Protein AF-A0A0K1QDL7-F1 (afdb_monomer_lite)

pLDDT: mean 86.3, std 10.85, range [46.47, 97.94]

Sequence (230 aa):
MTSAARLELLGRTALFVRAALPDVSRLDAIGAAVRRSEKDAFVLCLRKPPASSAPEDIREAATRYWMGGALFEDATHDVLPLHLVHKGLRPLSRAFAEELNEADDHLFVRRLEEEYELRMPSSLAMGRTAASVDLLIAVVDELPEGMPEPEIGKSLTATRRPAILPLIEDAPHFVRAVVWSASTRSVVLRTRTMVDARAIGGANTAMIAPHVQGCQAAMALRTVPLAPAP

Secondary structure (DSSP, 8-state):
--HHHHHHHHHS-EEEEEEEHHHHSSHHHHHHHHHH----HHHHHHHS--SSSSHHHHHHHHHSS-TTSHHHHHHTTTEEEHHHHHHHHGGGSHHHHHHHHS---HHHHHHHHHIIIII-HHHHHHHHHHHT--EEEEEEEPPPTTPPPP----SGGGGGPPPSHHHHHTS-EEEEEEEEETTTTEEEEEEEEEE-SGGG--TTHHHHHHHHHHHHHHHHHHHSPPPPP-

Organism: NCBI:txid1391654

Foldseek 3Di:
DDLVVLLVVLQAQEEEFEAAPVQVVDPVNVLLRLQPGDDALLLLCLQVNFPDLDLVSLLCSLPVDDVVDPVSCVSRVSYHRPNLLVVLCCCVDPVVVVVVVPPPDPVVVVVVVCCVVPPCVVSVVSNVSVVPHFKYKYKYWYADPPDDDDPDDPDPCNSVDDGCVLVRLQDWTWMWIWIAGNVLRGTFWIDIDTFDQVVSDDPPSSVSSVSSRSSSVSVRRSPTHTDDRD

Radius of gyration: 19.48 Å; chains: 1; bounding box: 43×35×57 Å

Structure (mmCIF, N/CA/C/O backbone):
data_AF-A0A0K1QDL7-F1
#
_entry.id   AF-A0A0K1QDL7-F1
#
loop_
_atom_site.group_PDB
_atom_site.id
_atom_site.type_symbol
_atom_site.label_atom_id
_atom_site.label_alt_id
_atom_site.label_comp_id
_atom_site.label_asym_id
_atom_site.label_entity_id
_atom_site.label_seq_id
_atom_site.pdbx_PDB_ins_code
_atom_site.Cartn_x
_atom_site.Cartn_y
_atom_site.Cartn_z
_atom_site.occupancy
_atom_site.B_iso_or_equiv
_atom_site.auth_seq_id
_atom_site.auth_comp_id
_atom_site.auth_asym_id
_atom_site.auth_atom_id
_atom_site.pdbx_PDB_model_num
ATOM 1 N N . MET A 1 1 ? -13.652 -8.606 -19.998 1.00 53.88 1 MET A N 1
ATOM 2 C CA . MET A 1 1 ? -13.893 -7.305 -19.329 1.00 53.88 1 MET A CA 1
ATOM 3 C C . MET A 1 1 ? -12.861 -6.304 -19.827 1.00 53.88 1 MET A C 1
ATOM 5 O O . MET A 1 1 ? -11.722 -6.696 -20.053 1.00 53.88 1 MET A O 1
ATOM 9 N N . THR A 1 2 ? -13.277 -5.068 -20.107 1.00 67.00 2 THR A N 1
ATOM 10 C CA . THR A 1 2 ? -12.498 -4.054 -20.843 1.00 67.00 2 THR A CA 1
ATOM 11 C C . THR A 1 2 ? -11.435 -3.379 -19.966 1.00 67.00 2 THR A C 1
ATOM 13 O O . THR A 1 2 ? -11.540 -3.372 -18.741 1.00 67.00 2 THR A O 1
ATOM 16 N N . SER A 1 3 ? -10.427 -2.756 -20.591 1.00 77.69 3 SER A N 1
ATOM 17 C CA . SER A 1 3 ? -9.433 -1.911 -19.900 1.00 77.69 3 SER A CA 1
ATOM 18 C C . SER A 1 3 ? -10.078 -0.799 -19.054 1.00 77.69 3 SER A C 1
ATOM 20 O O . SER A 1 3 ? -9.513 -0.401 -18.040 1.00 77.69 3 SER A O 1
ATOM 22 N N . ALA A 1 4 ? -11.265 -0.319 -19.439 1.00 82.88 4 ALA A N 1
ATOM 23 C CA . ALA A 1 4 ? -11.985 0.750 -18.748 1.00 82.88 4 ALA A CA 1
ATOM 24 C C . ALA A 1 4 ? -12.449 0.343 -17.338 1.00 82.88 4 ALA A C 1
ATOM 26 O O . ALA A 1 4 ? -12.179 1.066 -16.386 1.00 82.88 4 ALA A O 1
ATOM 27 N N . ALA A 1 5 ? -13.037 -0.848 -17.179 1.00 85.69 5 ALA A N 1
ATOM 28 C CA . ALA A 1 5 ? -13.491 -1.343 -15.873 1.00 85.69 5 ALA A CA 1
ATOM 29 C C . ALA A 1 5 ? -12.339 -1.486 -14.860 1.00 85.69 5 ALA A C 1
ATOM 31 O O . ALA A 1 5 ? -12.504 -1.257 -13.665 1.00 85.69 5 ALA A O 1
ATOM 32 N N . ARG A 1 6 ? -11.137 -1.837 -15.338 1.00 86.81 6 ARG A N 1
ATOM 33 C CA . ARG A 1 6 ? -9.938 -1.900 -14.492 1.00 86.81 6 ARG A CA 1
ATOM 34 C C . ARG A 1 6 ? -9.474 -0.507 -14.066 1.00 86.81 6 ARG A C 1
ATOM 36 O O . ARG A 1 6 ? -9.092 -0.329 -12.914 1.00 86.81 6 ARG A O 1
ATOM 43 N N . LEU A 1 7 ? -9.481 0.460 -14.985 1.00 85.38 7 LEU A N 1
ATOM 44 C CA . LEU A 1 7 ? -9.125 1.848 -14.676 1.00 85.38 7 LEU A CA 1
ATOM 45 C C . LEU A 1 7 ? -10.078 2.442 -13.643 1.00 85.38 7 LEU A C 1
ATOM 47 O O . LEU A 1 7 ? -9.620 3.072 -12.697 1.00 85.38 7 LEU A O 1
ATOM 51 N N . GLU A 1 8 ? -11.373 2.178 -13.797 1.00 89.25 8 GLU A N 1
ATOM 52 C CA . GLU A 1 8 ? -12.392 2.576 -12.833 1.00 89.25 8 GLU A CA 1
ATOM 53 C C . GLU A 1 8 ? -12.126 1.950 -11.460 1.00 89.25 8 GLU A C 1
ATOM 55 O O . GLU A 1 8 ? -12.029 2.673 -10.473 1.00 89.25 8 GLU A O 1
ATOM 60 N N . LEU A 1 9 ? -11.897 0.630 -11.395 1.00 91.19 9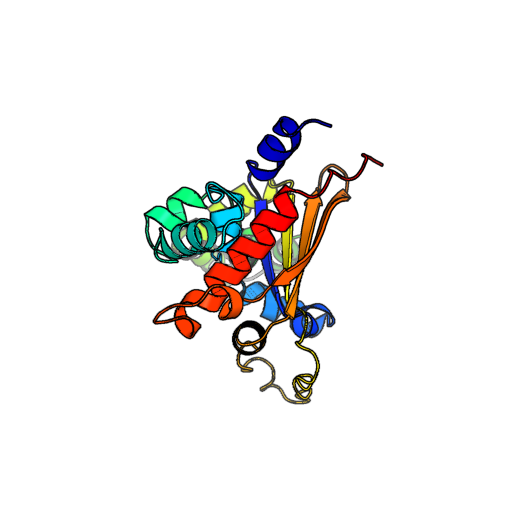 LEU A N 1
ATOM 61 C CA . LEU A 1 9 ? -11.581 -0.069 -10.146 1.00 91.19 9 LEU A CA 1
ATOM 62 C C . LEU A 1 9 ? -10.360 0.537 -9.437 1.00 91.19 9 LEU A C 1
ATOM 64 O O . LEU A 1 9 ? -10.434 0.858 -8.255 1.00 91.19 9 LEU A O 1
ATOM 68 N N . LEU A 1 10 ? -9.246 0.703 -10.154 1.00 90.69 10 LEU A N 1
ATOM 69 C CA . LEU A 1 10 ? -8.001 1.248 -9.599 1.00 90.69 10 LEU A CA 1
ATOM 70 C C . LEU A 1 10 ? -8.087 2.751 -9.287 1.00 90.69 10 LEU A C 1
ATOM 72 O O . LEU A 1 10 ? -7.216 3.269 -8.592 1.00 90.69 10 LEU A O 1
ATOM 76 N N . GLY A 1 11 ? -9.114 3.435 -9.797 1.00 91.00 11 GLY A N 1
ATOM 77 C CA . GLY A 1 11 ? -9.436 4.831 -9.517 1.00 91.00 11 GLY A CA 1
ATOM 78 C C . GLY A 1 11 ? -10.222 5.043 -8.218 1.00 91.00 11 GLY A C 1
ATOM 79 O O . GLY A 1 11 ? -10.212 6.147 -7.686 1.00 91.00 11 GLY A O 1
ATOM 80 N N . ARG A 1 12 ? -10.845 4.009 -7.645 1.00 93.19 12 ARG A N 1
ATOM 81 C CA . ARG A 1 12 ? -11.641 4.132 -6.408 1.00 93.19 12 ARG A CA 1
ATOM 82 C C . ARG A 1 12 ? -10.765 4.355 -5.180 1.00 93.19 12 ARG A C 1
ATOM 84 O O . ARG A 1 12 ? -9.616 3.917 -5.159 1.00 93.19 12 ARG A O 1
ATOM 91 N N . THR A 1 13 ? -11.307 4.975 -4.136 1.00 94.50 13 THR A N 1
ATOM 92 C CA . THR A 1 13 ? -10.618 5.099 -2.845 1.00 94.50 13 THR A CA 1
ATOM 93 C C . THR A 1 13 ? -10.254 3.715 -2.292 1.00 94.50 13 THR A C 1
ATOM 95 O O . THR A 1 13 ? -11.064 2.787 -2.360 1.00 94.50 13 THR A O 1
ATOM 98 N N . ALA A 1 14 ? -9.031 3.559 -1.781 1.00 96.38 14 ALA A N 1
ATOM 99 C CA . ALA A 1 14 ? -8.490 2.269 -1.352 1.00 96.38 14 ALA A CA 1
ATOM 100 C C . ALA A 1 14 ? -7.638 2.379 -0.080 1.00 96.38 14 ALA A C 1
ATOM 102 O O . ALA A 1 14 ? -6.991 3.394 0.168 1.00 96.38 14 ALA A O 1
ATOM 103 N N . LEU A 1 15 ? -7.593 1.299 0.697 1.00 96.00 15 LEU A N 1
ATOM 104 C CA . LEU A 1 15 ? -6.623 1.097 1.768 1.00 96.00 15 LEU A CA 1
ATOM 105 C C . LEU A 1 15 ? -5.336 0.525 1.178 1.00 96.00 15 LEU A C 1
ATOM 107 O O . LEU A 1 15 ? -5.391 -0.306 0.272 1.00 96.00 15 LEU A O 1
ATOM 111 N N . PHE A 1 16 ? -4.188 0.935 1.705 1.00 96.38 16 PHE A N 1
ATOM 112 C CA . PHE A 1 16 ? -2.886 0.457 1.248 1.00 96.38 16 PHE A CA 1
ATOM 113 C C . PHE A 1 16 ? -2.050 -0.118 2.381 1.00 96.38 16 PHE A C 1
ATOM 115 O O . PHE A 1 16 ? -1.972 0.456 3.472 1.00 96.38 16 PHE A O 1
ATOM 122 N N . VAL A 1 17 ? -1.399 -1.241 2.088 1.00 96.06 17 VAL A N 1
ATOM 123 C CA . VAL A 1 17 ? -0.342 -1.816 2.911 1.00 96.06 17 VAL A CA 1
ATOM 124 C C . VAL A 1 17 ? 0.747 -2.421 2.024 1.00 96.06 17 VAL A C 1
ATOM 126 O O . VAL A 1 17 ? 0.451 -3.141 1.071 1.00 96.06 17 VAL A O 1
ATOM 129 N N . ARG A 1 18 ? 2.007 -2.169 2.373 1.00 95.88 18 ARG A N 1
ATOM 130 C CA . ARG A 1 18 ? 3.193 -2.827 1.829 1.00 95.88 18 ARG A CA 1
ATOM 131 C C . ARG A 1 18 ? 4.058 -3.368 2.955 1.00 95.88 18 ARG A C 1
ATOM 133 O O . ARG A 1 18 ? 4.275 -2.684 3.954 1.00 95.88 18 ARG A O 1
ATOM 140 N N . ALA A 1 19 ? 4.522 -4.601 2.811 1.00 94.25 19 ALA A N 1
ATOM 141 C CA . ALA A 1 19 ? 5.342 -5.261 3.816 1.00 94.25 19 ALA A CA 1
ATOM 142 C C . ALA A 1 19 ? 6.219 -6.352 3.199 1.00 94.25 19 ALA A C 1
ATOM 144 O O . ALA A 1 19 ? 5.938 -6.861 2.121 1.00 94.25 19 ALA A O 1
ATOM 145 N N . ALA A 1 20 ? 7.248 -6.774 3.926 1.00 93.00 20 ALA A N 1
ATOM 146 C CA . ALA A 1 20 ? 8.015 -7.956 3.561 1.00 93.00 20 ALA A CA 1
ATOM 147 C C . ALA A 1 20 ? 7.237 -9.245 3.883 1.00 93.00 20 ALA A C 1
ATOM 149 O O . ALA A 1 20 ? 6.514 -9.313 4.880 1.00 93.00 20 ALA A O 1
ATOM 150 N N . LEU A 1 21 ? 7.428 -10.304 3.092 1.00 92.56 21 LEU A N 1
ATOM 151 C CA . LEU A 1 21 ? 6.762 -11.595 3.291 1.00 92.56 21 LEU A CA 1
ATOM 152 C C . LEU A 1 21 ? 6.946 -12.179 4.710 1.00 92.56 21 LEU A C 1
ATOM 154 O O . LEU A 1 21 ? 5.946 -12.631 5.270 1.00 92.56 21 LEU A O 1
ATOM 158 N N . PRO A 1 22 ? 8.138 -12.138 5.345 1.00 89.19 22 PRO A N 1
ATOM 159 C CA . PRO A 1 22 ? 8.303 -12.637 6.715 1.00 89.19 22 PRO A CA 1
ATOM 160 C C . PRO A 1 22 ? 7.524 -11.849 7.767 1.00 89.19 22 PRO A C 1
ATOM 162 O O . PRO A 1 22 ? 7.195 -12.387 8.822 1.00 89.19 22 PRO A O 1
ATOM 165 N N . ASP A 1 23 ? 7.242 -10.572 7.499 1.00 87.12 23 ASP A N 1
ATOM 166 C CA . ASP A 1 23 ? 6.496 -9.717 8.421 1.00 87.12 23 ASP A CA 1
ATOM 167 C C . ASP A 1 23 ? 4.989 -10.032 8.377 1.00 87.12 23 ASP A C 1
ATOM 169 O O . ASP A 1 23 ? 4.283 -9.815 9.362 1.00 87.12 23 ASP A O 1
ATOM 173 N N . VAL A 1 24 ? 4.486 -10.559 7.253 1.00 88.19 24 VAL A N 1
ATOM 174 C CA . VAL A 1 24 ? 3.060 -10.894 7.063 1.00 88.19 24 VAL A CA 1
ATOM 175 C C . VAL A 1 24 ? 2.750 -12.386 7.150 1.00 88.19 24 VAL A C 1
ATOM 177 O O . VAL A 1 24 ? 1.587 -12.756 7.288 1.00 88.19 24 VAL A O 1
ATOM 180 N N . SER A 1 25 ? 3.763 -13.256 7.124 1.00 86.31 25 SER A N 1
ATOM 181 C CA . SER A 1 25 ? 3.600 -14.698 7.366 1.00 86.31 25 SER A CA 1
ATOM 182 C C . SER A 1 25 ? 3.294 -15.029 8.832 1.00 86.31 25 SER A C 1
ATOM 184 O O . SER A 1 25 ? 2.981 -16.173 9.162 1.00 86.31 25 SER A O 1
ATOM 186 N N . ARG A 1 26 ? 3.365 -14.029 9.718 1.00 82.25 26 ARG A N 1
ATOM 187 C CA . ARG A 1 26 ? 3.256 -14.170 11.167 1.00 82.25 26 ARG A CA 1
ATOM 188 C C . ARG A 1 26 ? 2.241 -13.209 11.766 1.00 82.25 26 ARG A C 1
ATOM 190 O O . ARG A 1 26 ? 2.398 -11.994 11.677 1.00 82.25 26 ARG A O 1
ATOM 197 N N . LEU A 1 27 ? 1.253 -13.750 12.477 1.00 80.56 27 LEU A N 1
ATOM 198 C CA . LEU A 1 27 ? 0.185 -12.955 13.094 1.00 80.56 27 LEU A CA 1
ATOM 199 C C . LEU A 1 27 ? 0.702 -11.893 14.079 1.00 80.56 27 LEU A C 1
ATOM 201 O O . LEU A 1 27 ? 0.161 -10.791 14.126 1.00 80.56 27 LEU A O 1
ATOM 205 N N . ASP A 1 28 ? 1.765 -12.190 14.829 1.00 79.31 28 ASP A N 1
ATOM 206 C CA . ASP A 1 28 ? 2.346 -11.272 15.813 1.00 79.31 28 ASP A CA 1
ATOM 207 C C . ASP A 1 28 ? 3.158 -10.123 15.181 1.00 79.31 28 ASP A C 1
ATOM 209 O O . ASP A 1 28 ? 3.319 -9.066 15.795 1.00 79.31 28 ASP A O 1
ATOM 213 N N . ALA A 1 29 ? 3.627 -10.291 13.940 1.00 80.69 29 ALA A N 1
ATOM 214 C CA . ALA A 1 29 ? 4.418 -9.296 13.216 1.00 80.69 29 ALA A CA 1
ATOM 215 C C . ALA A 1 29 ? 3.571 -8.376 12.317 1.00 80.69 29 ALA A C 1
ATOM 217 O O . ALA A 1 29 ? 3.951 -7.218 12.111 1.00 80.69 29 ALA A O 1
ATOM 218 N N . ILE A 1 30 ? 2.391 -8.830 11.863 1.00 84.62 30 ILE A N 1
ATOM 219 C CA . ILE A 1 30 ? 1.507 -8.075 10.953 1.00 84.62 30 ILE A CA 1
ATOM 220 C C . ILE A 1 30 ? 1.226 -6.666 11.475 1.00 84.62 30 ILE A C 1
ATOM 222 O O . ILE A 1 30 ? 1.323 -5.698 10.726 1.00 84.62 30 ILE A O 1
ATOM 226 N N . GLY A 1 31 ? 0.924 -6.514 12.768 1.00 84.62 31 GLY A N 1
ATOM 227 C CA . GLY A 1 31 ? 0.621 -5.199 13.336 1.00 84.62 31 GLY A CA 1
ATOM 228 C C . GLY A 1 31 ? 1.787 -4.210 13.214 1.00 84.62 31 GLY A C 1
ATOM 229 O O . GLY A 1 31 ? 1.572 -3.027 12.950 1.00 84.62 31 GLY A O 1
ATOM 230 N N . ALA A 1 32 ? 3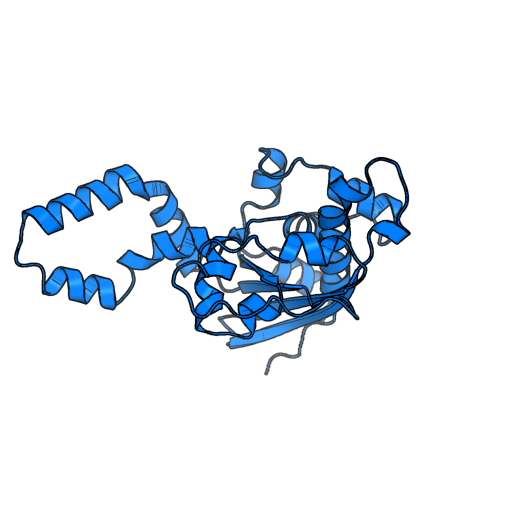.028 -4.677 13.382 1.00 83.88 32 ALA A N 1
ATOM 231 C CA . ALA A 1 32 ? 4.217 -3.850 13.190 1.00 83.88 32 ALA A CA 1
ATOM 232 C C . ALA A 1 32 ? 4.475 -3.562 11.704 1.00 83.88 32 ALA A C 1
ATOM 234 O O . ALA A 1 32 ? 4.833 -2.437 11.365 1.00 83.88 32 ALA A O 1
ATOM 235 N N . ALA A 1 33 ? 4.242 -4.545 10.833 1.00 86.50 33 ALA A N 1
ATOM 236 C CA . ALA A 1 33 ? 4.342 -4.402 9.384 1.00 86.50 33 ALA A CA 1
ATOM 237 C C . ALA A 1 33 ? 3.399 -3.310 8.863 1.00 86.50 33 ALA A C 1
ATOM 239 O O . ALA A 1 33 ? 3.838 -2.363 8.217 1.00 86.50 33 ALA A O 1
ATOM 240 N N . VAL A 1 34 ? 2.121 -3.385 9.251 1.00 89.12 34 VAL A N 1
ATOM 241 C CA . VAL A 1 34 ? 1.097 -2.395 8.904 1.00 89.12 34 VAL A CA 1
ATOM 242 C C . VAL A 1 34 ? 1.535 -1.006 9.356 1.00 89.12 34 VAL A C 1
ATOM 244 O O . VAL A 1 34 ? 1.536 -0.090 8.543 1.00 89.12 34 VAL A O 1
ATOM 247 N N . ARG A 1 35 ? 1.976 -0.851 10.615 1.00 87.31 35 ARG A N 1
ATOM 248 C CA . ARG A 1 35 ? 2.418 0.443 11.172 1.00 87.31 35 ARG A CA 1
ATOM 249 C C . ARG A 1 35 ? 3.590 1.091 10.439 1.00 87.31 35 ARG A C 1
ATOM 251 O O . ARG A 1 35 ? 3.710 2.306 10.513 1.00 87.31 35 ARG A O 1
ATOM 258 N N . ARG A 1 36 ? 4.446 0.301 9.791 1.00 87.44 36 ARG A N 1
ATOM 259 C CA . ARG A 1 36 ? 5.598 0.790 9.017 1.00 87.44 36 ARG A CA 1
ATOM 260 C C . ARG A 1 36 ? 5.264 1.051 7.549 1.00 87.44 36 ARG A C 1
ATOM 262 O O . ARG A 1 36 ? 6.092 1.601 6.838 1.00 87.44 36 ARG A O 1
ATOM 269 N N . SER A 1 37 ? 4.089 0.632 7.087 1.00 91.19 37 SER A N 1
ATOM 270 C CA . SER A 1 37 ? 3.701 0.789 5.693 1.00 91.19 37 SER A CA 1
ATOM 271 C C . SER A 1 37 ? 3.269 2.219 5.402 1.00 91.19 37 SER A C 1
ATOM 273 O O . SER A 1 37 ? 2.209 2.654 5.846 1.00 91.19 37 SER A O 1
ATOM 275 N N . GLU A 1 38 ? 4.039 2.912 4.578 1.00 91.50 38 GLU A N 1
ATOM 276 C CA . GLU A 1 38 ? 3.706 4.230 4.040 1.00 91.50 38 GLU A CA 1
ATOM 277 C C . GLU A 1 38 ? 3.305 4.123 2.568 1.00 91.50 38 GLU A C 1
ATOM 279 O O . GLU A 1 38 ? 3.535 3.093 1.938 1.00 91.50 38 GLU A O 1
ATOM 284 N N . LYS A 1 39 ? 2.686 5.173 2.013 1.00 93.31 39 LYS A N 1
ATOM 285 C CA . LYS A 1 39 ? 2.507 5.266 0.559 1.00 93.31 39 LYS A CA 1
ATOM 286 C C . LYS A 1 39 ? 3.873 5.376 -0.107 1.00 93.31 39 LYS A C 1
ATOM 288 O O . LYS A 1 39 ? 4.747 6.079 0.383 1.00 93.31 39 LYS A O 1
ATOM 293 N N . ASP A 1 40 ? 4.007 4.761 -1.270 1.00 93.94 40 ASP A N 1
ATOM 294 C CA . ASP A 1 40 ? 5.252 4.733 -2.026 1.00 93.94 40 ASP A CA 1
ATOM 295 C C . ASP A 1 40 ? 5.007 4.924 -3.535 1.00 93.94 40 ASP A C 1
ATOM 297 O O . ASP A 1 40 ? 3.901 5.237 -3.998 1.00 93.94 40 ASP A O 1
ATOM 301 N N . ALA A 1 41 ? 6.061 4.728 -4.327 1.00 94.69 41 ALA A N 1
ATOM 302 C CA . ALA A 1 41 ? 5.988 4.823 -5.778 1.00 94.69 41 ALA A CA 1
ATOM 303 C C . ALA A 1 41 ? 5.058 3.777 -6.419 1.00 94.69 41 ALA A C 1
ATOM 305 O O . ALA A 1 41 ? 4.545 4.033 -7.508 1.00 94.69 41 ALA A O 1
ATOM 306 N N . PHE A 1 42 ? 4.788 2.635 -5.767 1.00 96.25 42 PHE A N 1
ATOM 307 C CA . PHE A 1 42 ? 3.799 1.678 -6.269 1.00 96.25 42 PHE A CA 1
ATOM 308 C C . PHE A 1 42 ? 2.428 2.345 -6.342 1.00 96.25 42 PHE A C 1
ATOM 310 O O . PHE A 1 42 ? 1.777 2.311 -7.386 1.00 96.25 42 PHE A O 1
ATOM 317 N N . VAL A 1 43 ? 2.008 3.013 -5.263 1.00 95.69 43 VAL A N 1
ATOM 318 C CA . VAL A 1 43 ? 0.728 3.734 -5.222 1.00 95.69 43 VAL A CA 1
ATOM 319 C C . VAL A 1 43 ? 0.696 4.846 -6.265 1.00 95.69 43 VAL A C 1
ATOM 321 O O . VAL A 1 43 ? -0.289 4.977 -6.997 1.00 95.69 43 VAL A O 1
ATOM 324 N N . LEU A 1 44 ? 1.781 5.617 -6.370 1.00 95.38 44 LEU A N 1
ATOM 325 C CA . LEU A 1 44 ? 1.889 6.686 -7.356 1.00 95.38 44 LEU A CA 1
ATOM 326 C C . LEU A 1 44 ? 1.723 6.154 -8.784 1.00 95.38 44 LEU A C 1
ATOM 328 O O . LEU A 1 44 ? 0.858 6.633 -9.511 1.00 95.38 44 LEU A O 1
ATOM 332 N N . CYS A 1 45 ? 2.503 5.149 -9.175 1.00 95.56 45 CYS A N 1
ATOM 333 C CA . CYS A 1 45 ? 2.467 4.569 -10.516 1.00 95.56 45 CYS A CA 1
ATOM 334 C C . CYS A 1 45 ? 1.192 3.755 -10.783 1.00 95.56 45 CYS A C 1
ATOM 336 O O . CYS A 1 45 ? 0.795 3.575 -11.934 1.00 95.56 45 CYS A O 1
ATOM 338 N N . LEU A 1 46 ? 0.489 3.305 -9.741 1.00 95.25 46 LEU A N 1
ATOM 339 C CA . LEU A 1 46 ? -0.841 2.728 -9.897 1.00 95.25 46 LEU A CA 1
ATOM 340 C C . LEU A 1 46 ? -1.867 3.794 -10.308 1.00 95.25 46 LEU A C 1
ATOM 342 O O . LEU A 1 46 ? -2.721 3.506 -11.148 1.00 95.25 46 LEU A O 1
ATOM 346 N N . ARG A 1 47 ? -1.768 5.011 -9.749 1.00 94.00 47 ARG A N 1
ATOM 347 C CA . ARG A 1 47 ? -2.677 6.145 -10.006 1.00 94.00 47 ARG A CA 1
ATOM 348 C C . ARG A 1 47 ? -2.319 6.937 -11.258 1.00 94.00 47 ARG A C 1
ATOM 350 O O . ARG A 1 47 ? -3.190 7.237 -12.069 1.00 94.00 47 ARG A O 1
ATOM 357 N N . LYS A 1 48 ? -1.039 7.250 -11.427 1.00 93.75 48 LYS A N 1
ATOM 358 C CA . LYS A 1 48 ? -0.469 7.981 -12.559 1.00 93.75 48 LYS A CA 1
ATOM 359 C C . LYS A 1 48 ? 0.577 7.085 -13.228 1.00 93.75 48 LYS A C 1
ATOM 361 O O . LYS A 1 48 ? 1.763 7.215 -12.927 1.00 93.75 48 LYS A O 1
ATOM 366 N N . PRO A 1 49 ? 0.147 6.138 -14.081 1.00 93.81 49 PRO A N 1
ATOM 367 C CA . PRO A 1 49 ? 1.061 5.176 -14.680 1.00 93.81 49 PRO A CA 1
ATOM 368 C C . PRO A 1 49 ? 2.100 5.853 -15.584 1.00 93.81 49 PRO A C 1
ATOM 370 O O . PRO A 1 49 ? 1.818 6.915 -16.151 1.00 93.81 49 PRO A O 1
ATOM 373 N N . PRO A 1 50 ? 3.285 5.239 -15.750 1.00 94.31 50 PRO A N 1
ATOM 374 C CA . PRO A 1 50 ? 4.229 5.630 -16.790 1.00 94.31 50 PRO A CA 1
ATOM 375 C C . PRO A 1 50 ? 3.598 5.512 -18.187 1.00 94.31 50 PRO A C 1
ATOM 377 O O . PRO A 1 50 ? 2.621 4.784 -18.387 1.00 94.31 50 PRO A O 1
ATOM 380 N N . ALA A 1 51 ? 4.167 6.233 -19.157 1.00 93.69 51 ALA A N 1
ATOM 381 C CA . ALA A 1 51 ? 3.677 6.251 -20.537 1.00 93.69 51 ALA A CA 1
ATOM 382 C C . ALA A 1 51 ? 3.755 4.866 -21.203 1.00 93.69 51 ALA A C 1
ATOM 384 O O . ALA A 1 51 ? 2.868 4.492 -21.972 1.00 93.69 51 ALA A O 1
ATOM 385 N N . SER A 1 52 ? 4.781 4.085 -20.861 1.00 93.06 52 SER A N 1
ATOM 386 C CA . SER A 1 52 ? 4.936 2.697 -21.279 1.00 93.06 52 SER A CA 1
ATOM 387 C C . SER A 1 52 ? 5.633 1.857 -20.201 1.00 93.06 52 SER A C 1
ATOM 389 O O . SER A 1 52 ? 5.924 2.325 -19.100 1.00 93.06 52 SER A O 1
ATOM 391 N N . SER A 1 53 ? 5.890 0.583 -20.506 1.00 90.38 53 SER A N 1
ATOM 392 C CA . SER A 1 53 ? 6.716 -0.305 -19.681 1.00 90.38 53 SER A CA 1
ATOM 393 C C . SER A 1 53 ? 8.217 -0.192 -19.982 1.00 90.38 53 SER A C 1
ATOM 395 O O . SER A 1 53 ? 8.988 -1.029 -19.513 1.00 90.38 53 SER A O 1
ATOM 397 N N . ALA A 1 54 ? 8.641 0.779 -20.798 1.00 91.81 54 ALA A N 1
ATOM 398 C CA . ALA A 1 54 ? 10.052 1.003 -21.079 1.00 91.81 54 ALA A CA 1
ATOM 399 C C . ALA A 1 54 ? 10.803 1.428 -19.797 1.00 91.81 54 ALA A C 1
ATOM 401 O O . ALA A 1 54 ? 10.261 2.200 -19.001 1.00 91.81 54 ALA A O 1
ATOM 402 N N . PRO A 1 55 ? 12.055 0.971 -19.595 1.00 90.25 55 PRO A N 1
ATOM 403 C CA . PRO A 1 55 ? 12.878 1.329 -18.436 1.00 90.25 55 PRO A CA 1
ATOM 404 C C . PRO A 1 55 ? 12.940 2.832 -18.132 1.00 90.25 55 PRO A C 1
ATOM 406 O O . PRO A 1 55 ? 12.849 3.233 -16.971 1.00 90.25 55 PRO A O 1
ATOM 409 N N . GLU A 1 56 ? 13.066 3.663 -19.169 1.00 90.88 56 GLU A N 1
ATOM 410 C CA . GLU A 1 56 ? 13.177 5.117 -19.031 1.00 90.88 56 GLU A CA 1
ATOM 411 C C . GLU A 1 56 ? 11.878 5.753 -18.528 1.00 90.88 56 GLU A C 1
ATOM 413 O O . GLU A 1 56 ? 11.924 6.519 -17.567 1.00 90.88 56 GLU A O 1
ATOM 418 N N . ASP A 1 57 ? 10.730 5.363 -19.091 1.00 93.50 57 ASP A N 1
ATOM 419 C CA . ASP A 1 57 ? 9.412 5.856 -18.672 1.00 93.50 57 ASP A CA 1
ATOM 420 C C . ASP A 1 57 ? 9.094 5.459 -17.225 1.00 93.50 57 ASP A C 1
ATOM 422 O O . ASP A 1 57 ? 8.540 6.251 -16.458 1.00 93.50 57 ASP A O 1
ATOM 426 N N . ILE A 1 58 ? 9.461 4.232 -16.830 1.00 92.75 58 ILE A N 1
ATOM 427 C CA . ILE A 1 58 ? 9.308 3.754 -15.450 1.00 92.75 58 ILE A CA 1
ATOM 428 C C . ILE A 1 58 ? 10.165 4.599 -14.507 1.00 92.75 58 ILE A C 1
ATOM 430 O O . ILE A 1 58 ? 9.676 5.042 -13.468 1.00 92.75 58 ILE A O 1
ATOM 434 N N . ARG A 1 59 ? 11.433 4.842 -14.859 1.00 91.00 59 ARG A N 1
ATOM 435 C CA . ARG A 1 59 ? 12.350 5.651 -14.047 1.00 91.00 59 ARG A CA 1
ATOM 436 C C . ARG A 1 59 ? 11.873 7.096 -13.923 1.00 91.00 59 ARG A C 1
ATOM 438 O O . ARG A 1 59 ? 11.913 7.661 -12.830 1.00 91.00 59 ARG A O 1
ATOM 445 N N . GLU A 1 60 ? 11.416 7.690 -15.020 1.00 91.81 60 GLU A N 1
ATOM 446 C CA . GLU A 1 60 ? 10.860 9.041 -15.012 1.00 91.81 60 GLU A CA 1
ATOM 447 C C . GLU A 1 60 ? 9.643 9.113 -14.083 1.00 91.81 60 GLU A C 1
ATOM 449 O O . GLU A 1 60 ? 9.607 9.950 -13.185 1.00 91.81 60 GLU A O 1
ATOM 454 N N . ALA A 1 61 ? 8.681 8.196 -14.222 1.00 92.00 61 ALA A N 1
ATOM 455 C CA . ALA A 1 61 ? 7.495 8.172 -13.369 1.00 92.00 61 ALA A CA 1
ATOM 456 C C . ALA A 1 61 ? 7.835 7.953 -11.883 1.00 92.00 61 ALA A C 1
ATOM 458 O O . ALA A 1 61 ? 7.286 8.645 -11.026 1.00 92.00 61 ALA A O 1
ATOM 459 N N . ALA A 1 62 ? 8.772 7.048 -11.583 1.00 89.50 62 ALA A N 1
ATOM 460 C CA . ALA A 1 62 ? 9.221 6.738 -10.225 1.00 89.50 62 ALA A CA 1
ATOM 461 C C . ALA A 1 62 ? 9.876 7.933 -9.511 1.00 89.50 62 ALA A C 1
ATOM 463 O O . ALA A 1 62 ? 9.795 8.041 -8.289 1.00 89.50 62 ALA A O 1
ATOM 464 N N . THR A 1 63 ? 10.511 8.830 -10.269 1.00 87.62 63 THR A N 1
ATOM 465 C CA . THR A 1 63 ? 11.227 10.005 -9.742 1.00 87.62 63 THR A CA 1
ATOM 466 C C . THR A 1 63 ? 10.452 11.315 -9.904 1.00 87.62 63 THR A C 1
ATOM 468 O O . THR A 1 63 ? 10.883 12.348 -9.394 1.00 87.62 63 THR A O 1
ATOM 471 N N . ARG A 1 64 ? 9.294 11.288 -10.581 1.00 83.44 64 ARG A N 1
ATOM 472 C CA . ARG A 1 64 ? 8.522 12.481 -10.960 1.00 83.44 64 ARG A CA 1
ATOM 473 C C . ARG A 1 64 ? 8.059 13.306 -9.762 1.00 83.44 64 ARG A C 1
ATOM 475 O O . ARG A 1 64 ? 8.036 14.532 -9.848 1.00 83.44 64 ARG A O 1
ATOM 482 N N . TYR A 1 65 ? 7.676 12.653 -8.666 1.00 82.69 65 TYR A N 1
ATOM 483 C CA . TYR A 1 65 ? 7.280 13.329 -7.433 1.00 82.69 65 TYR A CA 1
ATOM 484 C C . TYR A 1 65 ? 8.115 12.846 -6.261 1.00 82.69 65 TYR A C 1
ATOM 486 O O . TYR A 1 65 ? 8.271 11.647 -6.038 1.00 82.69 65 TYR A O 1
ATOM 494 N N . TRP A 1 66 ? 8.598 13.804 -5.476 1.00 77.88 66 TRP A N 1
ATOM 495 C CA . TRP A 1 66 ? 9.222 13.514 -4.197 1.00 77.88 66 TRP A CA 1
ATOM 496 C C . TRP A 1 66 ? 8.201 12.863 -3.254 1.00 77.88 66 TRP A C 1
ATOM 498 O O . TRP A 1 66 ? 7.107 13.405 -3.070 1.00 77.88 66 TRP A O 1
ATOM 508 N N . MET A 1 67 ? 8.544 11.714 -2.662 1.00 80.31 67 MET A N 1
ATOM 509 C CA . MET A 1 67 ? 7.671 11.042 -1.6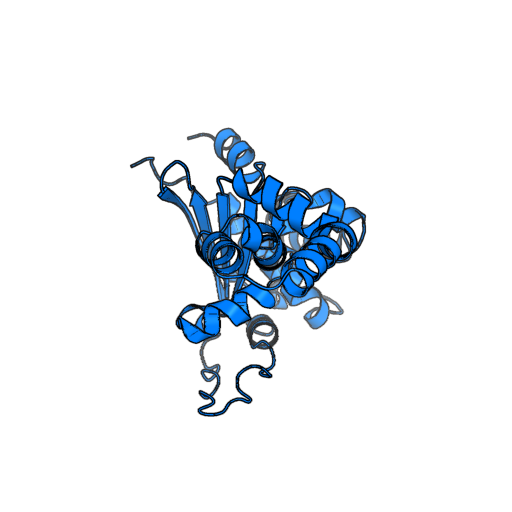91 1.00 80.31 67 MET A CA 1
ATOM 510 C C . MET A 1 67 ? 7.430 11.945 -0.479 1.00 80.31 67 MET A C 1
ATOM 512 O O . MET A 1 67 ? 8.352 12.582 0.028 1.00 80.31 67 MET A O 1
ATOM 516 N N . GLY A 1 68 ? 6.170 12.043 -0.052 1.00 78.75 68 GLY A N 1
ATOM 517 C CA . GLY A 1 68 ? 5.740 12.978 0.994 1.00 78.75 68 GLY A CA 1
ATOM 518 C C . GLY A 1 68 ? 5.672 14.449 0.553 1.00 78.75 68 GLY A C 1
ATOM 519 O O . GLY A 1 68 ? 5.339 15.316 1.357 1.00 78.75 68 GLY A O 1
ATOM 520 N N . GLY A 1 69 ? 5.971 14.763 -0.713 1.00 87.00 69 GLY A N 1
ATOM 521 C CA . GLY A 1 69 ? 5.747 16.090 -1.286 1.00 87.00 69 GLY A CA 1
ATOM 522 C C . GLY A 1 69 ? 4.274 16.335 -1.636 1.00 87.00 69 GLY A C 1
ATOM 523 O O . GLY A 1 69 ? 3.518 15.400 -1.890 1.00 87.00 69 GLY A O 1
ATOM 524 N N . ALA A 1 70 ? 3.867 17.604 -1.740 1.00 89.94 70 ALA A N 1
ATOM 525 C CA . ALA A 1 70 ? 2.473 17.978 -2.015 1.00 89.94 70 ALA A CA 1
ATOM 526 C C . ALA A 1 70 ? 1.902 17.341 -3.298 1.00 89.94 70 ALA A C 1
ATOM 528 O O . ALA A 1 70 ? 0.763 16.889 -3.307 1.00 89.94 70 ALA A O 1
ATOM 529 N N . LEU A 1 71 ? 2.704 17.246 -4.366 1.00 90.56 71 LEU A N 1
ATOM 530 C CA . LEU A 1 71 ? 2.286 16.612 -5.625 1.00 90.56 71 LEU A CA 1
ATOM 531 C C . LEU A 1 71 ? 2.093 15.095 -5.495 1.00 90.56 71 LEU A C 1
ATOM 533 O O . LEU A 1 71 ? 1.243 14.524 -6.177 1.00 90.56 71 LEU A O 1
ATOM 537 N N . PHE A 1 72 ? 2.879 14.441 -4.635 1.00 92.94 72 PHE A N 1
ATOM 538 C CA . PHE A 1 72 ? 2.722 13.021 -4.337 1.00 92.94 72 PHE A CA 1
ATOM 539 C C . PHE A 1 72 ? 1.444 12.784 -3.533 1.00 92.94 72 PHE A C 1
ATOM 541 O O . PHE A 1 72 ? 0.660 11.900 -3.875 1.00 92.94 72 PHE A O 1
ATOM 548 N N . GLU A 1 73 ? 1.207 13.600 -2.505 1.00 92.50 73 GLU A N 1
ATOM 549 C CA . GLU A 1 73 ? -0.005 13.524 -1.690 1.00 92.50 73 GLU A CA 1
ATOM 550 C C . GLU A 1 73 ? -1.263 13.772 -2.524 1.00 92.50 73 GLU A C 1
ATOM 552 O O . GLU A 1 73 ? -2.186 12.965 -2.471 1.00 92.50 73 GLU A O 1
ATOM 557 N N . ASP A 1 74 ? -1.262 14.798 -3.377 1.00 93.31 74 ASP A N 1
ATOM 558 C CA . ASP A 1 74 ? -2.356 15.082 -4.310 1.00 93.31 74 ASP A CA 1
ATOM 559 C C . ASP A 1 74 ? -2.588 13.925 -5.297 1.00 93.31 74 ASP A C 1
ATOM 561 O O . ASP A 1 74 ? -3.711 13.457 -5.479 1.00 93.31 74 ASP A O 1
ATOM 565 N N . ALA A 1 75 ? -1.523 13.367 -5.881 1.00 92.75 75 ALA A N 1
ATOM 566 C CA . ALA A 1 75 ? -1.641 12.240 -6.807 1.00 92.75 75 ALA A CA 1
ATOM 567 C C . ALA A 1 75 ? -2.145 10.941 -6.150 1.00 92.75 75 ALA A C 1
ATOM 569 O O . ALA A 1 75 ? -2.582 10.030 -6.857 1.00 92.75 75 ALA A O 1
ATOM 570 N N . THR A 1 76 ? -2.056 10.833 -4.823 1.00 94.50 76 THR A N 1
ATOM 571 C CA . THR A 1 76 ? -2.345 9.611 -4.062 1.00 94.50 76 THR A CA 1
ATOM 572 C C . THR A 1 76 ? -3.375 9.828 -2.951 1.00 94.50 76 THR A C 1
ATOM 574 O O . THR A 1 76 ? -3.472 9.005 -2.041 1.00 94.50 76 THR A O 1
ATOM 577 N N . HIS A 1 77 ? -4.151 10.914 -3.012 1.00 92.25 77 HIS A N 1
ATOM 578 C CA . HIS A 1 77 ? -5.081 11.312 -1.949 1.00 92.25 77 HIS A CA 1
ATOM 579 C C . HIS A 1 77 ? -6.177 10.267 -1.684 1.00 92.25 77 HIS A C 1
ATOM 581 O O . HIS A 1 77 ? -6.570 10.056 -0.540 1.00 92.25 77 HIS A O 1
ATOM 587 N N . ASP A 1 78 ? -6.606 9.552 -2.727 1.00 92.88 78 ASP A N 1
ATOM 588 C CA . ASP A 1 78 ? -7.590 8.465 -2.652 1.00 92.88 78 ASP A CA 1
ATOM 589 C C . ASP A 1 78 ? -7.033 7.153 -2.082 1.00 92.88 78 ASP A C 1
ATOM 591 O O . ASP A 1 78 ? -7.745 6.152 -1.987 1.00 92.88 78 ASP A O 1
ATOM 595 N N . VAL A 1 79 ? -5.749 7.102 -1.733 1.00 95.00 79 VAL A N 1
ATOM 596 C CA . VAL A 1 79 ? -5.132 5.910 -1.155 1.00 95.00 79 VAL A CA 1
ATOM 597 C C . VAL A 1 79 ? -4.730 6.200 0.278 1.00 95.00 79 VAL A C 1
ATOM 599 O O . VAL A 1 79 ? -3.885 7.046 0.555 1.00 95.00 79 VAL A O 1
ATOM 602 N N . LEU A 1 80 ? -5.345 5.476 1.206 1.00 94.06 80 LEU A N 1
ATOM 603 C CA . LEU A 1 80 ? -5.170 5.687 2.633 1.00 94.06 80 LEU A CA 1
ATOM 604 C C . LEU A 1 80 ? -4.239 4.606 3.202 1.00 94.06 80 LEU A C 1
ATOM 606 O O . LEU A 1 80 ? -4.566 3.418 3.111 1.00 94.06 80 LEU A O 1
ATOM 610 N N . PRO A 1 81 ? -3.100 4.968 3.821 1.00 92.31 81 PRO A N 1
ATOM 611 C CA . PRO A 1 81 ? -2.282 4.008 4.552 1.00 92.31 81 PRO A CA 1
ATOM 612 C C . PRO A 1 81 ? -3.092 3.329 5.653 1.00 92.31 81 PRO A C 1
ATOM 614 O O . PRO A 1 81 ? -3.680 4.000 6.510 1.00 92.31 81 PRO A O 1
ATOM 617 N N . LEU A 1 82 ? -3.079 1.997 5.676 1.00 91.25 82 LEU A N 1
ATOM 618 C CA . LEU A 1 82 ? -3.868 1.216 6.627 1.00 91.25 82 LEU A CA 1
ATOM 619 C C . LEU A 1 82 ? -3.543 1.571 8.091 1.00 91.25 82 LEU A C 1
ATOM 621 O O . LEU A 1 82 ? -4.433 1.589 8.941 1.00 91.25 82 LEU A O 1
ATOM 625 N N . HIS A 1 83 ? -2.289 1.914 8.399 1.00 87.62 83 HIS A N 1
ATOM 626 C CA . HIS A 1 83 ? -1.895 2.276 9.762 1.00 87.62 83 HIS A CA 1
ATOM 627 C C . HIS A 1 83 ? -2.454 3.613 10.254 1.00 87.62 83 HIS A C 1
ATOM 629 O O . HIS A 1 83 ? -2.724 3.747 11.450 1.00 87.62 83 HIS A O 1
ATOM 635 N N . LEU A 1 84 ? -2.627 4.594 9.363 1.00 85.31 84 LEU A N 1
ATOM 636 C CA . LEU A 1 84 ? -3.213 5.890 9.717 1.00 85.31 84 LEU A CA 1
ATOM 637 C C . LEU A 1 84 ? -4.710 5.741 9.984 1.00 85.31 84 LEU A C 1
ATOM 639 O O . LEU A 1 84 ? -5.244 6.320 10.928 1.00 85.31 84 LEU A O 1
ATOM 643 N N . VAL A 1 85 ? -5.359 4.880 9.205 1.00 85.81 85 VAL A N 1
ATOM 644 C CA . VAL A 1 85 ? -6.770 4.535 9.360 1.00 85.81 85 VAL A CA 1
ATOM 645 C C . VAL A 1 85 ? -7.034 3.799 10.671 1.00 85.81 85 VAL A C 1
ATOM 647 O O . VAL A 1 85 ? -7.997 4.116 11.364 1.00 85.81 85 VAL A O 1
ATOM 650 N N . HIS A 1 86 ? -6.173 2.854 11.058 1.00 82.38 86 HIS A N 1
ATOM 651 C CA . HIS A 1 86 ? -6.389 2.030 12.251 1.00 82.38 86 HIS A CA 1
ATOM 652 C C . HIS A 1 86 ? -6.569 2.862 13.534 1.00 82.38 86 HIS A C 1
ATOM 654 O O . HIS A 1 86 ? -7.393 2.525 14.381 1.00 82.38 86 HIS A O 1
ATOM 660 N N . LYS A 1 87 ? -5.855 3.992 13.658 1.00 78.56 87 LYS A N 1
ATOM 661 C CA . LYS A 1 87 ? -6.038 4.937 14.774 1.00 78.56 87 LYS A CA 1
ATOM 662 C C . LYS A 1 87 ? -7.428 5.580 14.767 1.00 78.56 87 LYS A C 1
ATOM 664 O O . LYS A 1 87 ? -8.052 5.692 15.815 1.00 78.56 87 LYS A O 1
ATOM 669 N N . GLY A 1 88 ? -7.912 5.975 13.592 1.00 82.00 88 GLY A N 1
ATOM 670 C CA . GLY A 1 88 ? -9.224 6.595 13.403 1.00 82.00 88 GLY A CA 1
ATOM 671 C C . GLY A 1 88 ? -10.410 5.643 13.530 1.00 82.00 88 GLY A C 1
ATOM 672 O O . GLY A 1 88 ? -11.520 6.095 13.791 1.00 82.00 88 GLY A O 1
ATOM 673 N N . LEU A 1 89 ? -10.189 4.337 13.353 1.00 83.25 89 LEU A N 1
ATOM 674 C CA . LEU A 1 89 ? -11.235 3.318 13.466 1.00 83.25 89 LEU A CA 1
ATOM 675 C C . LEU A 1 89 ? -11.473 2.843 14.902 1.00 83.25 89 LEU A C 1
ATOM 677 O O . LEU A 1 89 ? -12.532 2.277 15.163 1.00 83.25 89 LEU A O 1
ATOM 681 N N . ARG A 1 90 ? -10.535 3.068 15.837 1.00 84.50 90 ARG A N 1
ATOM 682 C CA . ARG A 1 90 ? -10.683 2.627 17.238 1.00 84.50 90 ARG A CA 1
ATOM 683 C C . ARG A 1 90 ? -12.031 3.046 17.848 1.00 84.50 90 ARG A C 1
ATOM 685 O O . ARG A 1 90 ? -12.684 2.161 18.400 1.00 84.50 90 ARG A O 1
ATOM 692 N N . PRO A 1 91 ? -12.508 4.299 17.703 1.00 83.56 91 PRO A N 1
ATOM 693 C CA . PRO A 1 91 ? -13.805 4.709 18.253 1.00 83.56 91 PRO A CA 1
ATOM 694 C C . PRO A 1 91 ? -15.013 3.974 17.685 1.00 83.56 91 PRO A C 1
ATOM 696 O O . PRO A 1 91 ? -16.067 3.948 18.306 1.00 83.56 91 PRO A O 1
ATOM 699 N N . LEU A 1 92 ? -14.872 3.392 16.494 1.00 77.94 92 LEU A N 1
ATOM 700 C CA . LEU A 1 92 ? -15.924 2.626 15.829 1.00 77.94 92 LEU A CA 1
ATOM 701 C C . LEU A 1 92 ? -15.890 1.141 16.224 1.00 77.94 92 LEU A C 1
ATOM 703 O O . LEU A 1 92 ? -16.709 0.355 15.751 1.00 77.94 92 LEU A O 1
ATOM 707 N N . SER A 1 93 ? -14.927 0.732 17.054 1.00 81.62 93 SER A N 1
ATOM 708 C CA . SER A 1 93 ? -14.777 -0.654 17.481 1.00 81.62 93 SER A CA 1
ATOM 709 C C . SER A 1 93 ? -15.682 -0.988 18.665 1.00 81.62 93 SER A C 1
ATOM 711 O O . SER A 1 93 ? -15.917 -0.171 19.555 1.00 81.62 93 SER A O 1
ATOM 713 N N . ARG A 1 94 ? -16.134 -2.243 18.716 1.00 85.38 94 ARG A N 1
ATOM 714 C CA . ARG A 1 94 ? -16.900 -2.771 19.851 1.00 85.38 94 ARG A CA 1
ATOM 715 C C . ARG A 1 94 ? -16.115 -2.707 21.166 1.00 85.38 94 ARG A C 1
ATOM 717 O O . ARG A 1 94 ? -16.687 -2.347 22.183 1.00 85.38 94 ARG A O 1
ATOM 724 N N . ALA A 1 95 ? -14.815 -2.996 21.122 1.00 84.38 95 ALA A N 1
ATOM 725 C CA . ALA A 1 95 ? -13.948 -2.947 22.298 1.00 84.38 95 ALA A CA 1
ATOM 726 C C . ALA A 1 95 ? -13.896 -1.544 22.926 1.00 84.38 95 ALA A C 1
ATOM 728 O O . ALA A 1 95 ? -13.902 -1.416 24.142 1.00 84.38 95 ALA A O 1
ATOM 729 N N . PHE A 1 96 ? -13.897 -0.488 22.106 1.00 85.19 96 PHE A N 1
ATOM 730 C CA . PHE A 1 96 ? -13.950 0.883 22.613 1.00 85.19 96 PHE A CA 1
ATOM 731 C C . PHE A 1 96 ? -15.311 1.225 23.236 1.00 85.19 96 PHE A C 1
ATOM 733 O O . PHE A 1 96 ? -15.371 1.926 24.240 1.00 85.19 96 PHE A O 1
ATOM 740 N N . ALA A 1 97 ? -16.408 0.710 22.674 1.00 85.25 97 ALA A N 1
ATOM 741 C CA . ALA A 1 97 ? -17.729 0.869 23.279 1.00 85.25 97 ALA A CA 1
ATOM 742 C C . ALA A 1 97 ? -17.817 0.172 24.649 1.00 85.25 97 ALA A C 1
ATOM 744 O O . ALA A 1 97 ? -18.407 0.715 25.576 1.00 85.25 97 ALA A O 1
ATOM 745 N N . GLU A 1 98 ? -17.209 -1.008 24.786 1.00 88.12 98 GLU A N 1
ATOM 746 C CA . GLU A 1 98 ? -17.096 -1.731 26.061 1.00 88.12 98 GLU A CA 1
ATOM 747 C C . GLU A 1 98 ? -16.230 -0.947 27.066 1.00 88.12 98 GLU A C 1
ATOM 749 O O . GLU A 1 98 ? -16.683 -0.704 28.180 1.00 88.12 98 GLU A O 1
ATOM 754 N N . GLU A 1 99 ? -15.072 -0.425 26.641 1.00 87.25 99 GLU A N 1
ATOM 755 C CA . GLU A 1 99 ? -14.196 0.446 27.448 1.00 87.25 99 GLU A CA 1
ATOM 756 C C . GLU A 1 99 ? -14.929 1.692 27.980 1.00 87.25 99 GLU A C 1
ATOM 758 O O . GLU A 1 99 ? -14.730 2.081 29.127 1.00 87.25 99 GLU A O 1
ATOM 763 N N . LEU A 1 100 ? -15.804 2.306 27.174 1.00 86.56 100 LEU A N 1
ATOM 764 C CA . LEU A 1 100 ? -16.628 3.442 27.603 1.00 86.56 100 LEU A CA 1
ATOM 765 C C . LEU A 1 100 ? -17.740 3.045 28.579 1.00 86.56 100 LEU A C 1
ATOM 767 O O . LEU A 1 100 ? -18.030 3.801 29.500 1.00 86.56 100 LEU A O 1
ATOM 771 N N . ASN A 1 101 ? -18.370 1.886 28.382 1.00 85.19 101 ASN A N 1
ATOM 772 C CA . ASN A 1 101 ? -19.438 1.410 29.265 1.00 85.19 101 ASN A CA 1
ATOM 773 C C . ASN A 1 101 ? -18.911 0.991 30.645 1.00 85.19 101 ASN A C 1
ATOM 775 O O . ASN A 1 101 ? -19.640 1.083 31.626 1.00 85.19 101 ASN A O 1
ATOM 779 N N . GLU A 1 102 ? -17.667 0.516 30.709 1.00 86.06 102 GLU A N 1
ATOM 780 C CA . GLU A 1 102 ? -16.984 0.125 31.949 1.00 86.06 102 GLU A CA 1
ATOM 781 C C . GLU A 1 102 ? -16.302 1.310 32.655 1.00 86.06 102 GLU A C 1
ATOM 783 O O . GLU A 1 102 ? -15.835 1.185 33.789 1.00 86.06 102 GLU A O 1
ATOM 788 N N . ALA A 1 103 ? -16.224 2.469 31.997 1.00 83.00 103 ALA A N 1
ATOM 789 C CA . ALA A 1 103 ? -15.589 3.650 32.552 1.00 83.00 103 ALA A CA 1
ATOM 790 C C . ALA A 1 103 ? -16.505 4.375 33.551 1.00 83.00 103 ALA A C 1
ATOM 792 O O . ALA A 1 103 ? -17.242 5.291 33.194 1.00 83.00 103 ALA A O 1
ATOM 793 N N . ASP A 1 104 ? -16.373 4.038 34.833 1.00 77.50 104 ASP A N 1
ATOM 794 C CA . ASP A 1 104 ? -17.015 4.777 35.935 1.00 77.50 104 ASP A CA 1
ATOM 795 C C . ASP A 1 104 ? -16.311 6.119 36.264 1.00 77.50 104 ASP A C 1
ATOM 797 O O . ASP A 1 104 ? -16.816 6.932 37.041 1.00 77.50 104 ASP A O 1
ATOM 801 N N . ASP A 1 105 ? -15.127 6.375 35.690 1.00 84.62 105 ASP A N 1
ATOM 802 C CA . ASP A 1 105 ? -14.309 7.563 35.965 1.00 84.62 105 ASP A CA 1
ATOM 803 C C . ASP A 1 105 ? -14.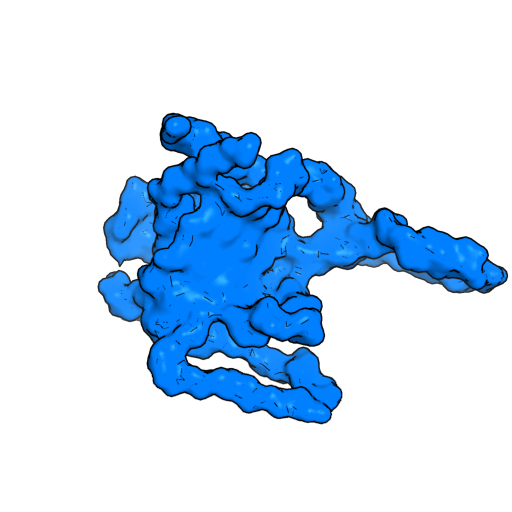559 8.699 34.953 1.00 84.62 105 ASP A C 1
ATOM 805 O O . ASP A 1 105 ? -14.095 8.674 33.809 1.00 84.62 105 ASP A O 1
ATOM 809 N N . HIS A 1 106 ? -15.206 9.774 35.405 1.00 83.12 106 HIS A N 1
ATOM 810 C CA . HIS A 1 106 ? -15.418 10.993 34.615 1.00 83.12 106 HIS A CA 1
ATOM 811 C C . HIS A 1 106 ? -14.099 11.618 34.100 1.00 83.12 106 HIS A C 1
ATOM 813 O O . HIS A 1 106 ? -14.082 12.274 33.054 1.00 83.12 106 HIS A O 1
ATOM 819 N N . LEU A 1 107 ? -12.967 11.439 34.794 1.00 87.00 107 LEU A N 1
ATOM 820 C CA . LEU A 1 107 ? -11.663 11.941 34.333 1.00 87.00 107 LEU A CA 1
ATOM 821 C C . LEU A 1 107 ? -11.093 11.130 33.168 1.00 87.00 107 LEU A C 1
ATOM 823 O O . LEU A 1 107 ? -10.247 11.638 32.427 1.00 87.00 107 LEU A O 1
ATOM 827 N N . PHE A 1 108 ? -11.503 9.873 33.020 1.00 87.12 108 PHE A N 1
ATOM 828 C CA . PHE A 1 108 ? -11.146 9.051 31.873 1.00 87.12 108 PHE A CA 1
ATOM 829 C C . PHE A 1 108 ? -11.928 9.492 30.632 1.00 87.12 108 PHE A C 1
ATOM 831 O O . PHE A 1 108 ? -11.312 9.790 29.608 1.00 87.12 108 PHE A O 1
ATOM 838 N N . VAL A 1 109 ? -13.251 9.653 30.753 1.00 85.62 109 VAL A N 1
ATOM 839 C CA . VAL A 1 109 ? -14.110 10.126 29.652 1.00 85.62 109 VAL A CA 1
ATOM 840 C C . VAL A 1 109 ? -13.654 11.497 29.148 1.00 85.62 109 VAL A C 1
ATOM 842 O O . VAL A 1 109 ? -13.432 11.661 27.952 1.00 85.62 109 VAL A O 1
ATOM 845 N N . ARG A 1 110 ? -13.371 12.447 30.052 1.00 87.56 110 ARG A N 1
ATOM 846 C CA . ARG A 1 110 ? -12.884 13.781 29.660 1.00 87.56 110 ARG A CA 1
ATOM 847 C C . ARG A 1 110 ? -11.530 13.742 28.939 1.00 87.56 110 ARG A C 1
ATOM 849 O O . ARG A 1 110 ? -11.285 14.528 28.030 1.00 87.56 110 ARG A O 1
ATOM 856 N N . ARG A 1 111 ? -10.635 12.823 29.325 1.00 87.81 111 ARG A N 1
ATOM 857 C CA . ARG A 1 111 ? -9.350 12.625 28.631 1.00 87.81 111 ARG A CA 1
ATOM 858 C C . ARG A 1 111 ? -9.544 12.068 27.224 1.00 87.81 111 ARG A C 1
ATOM 860 O O . ARG A 1 111 ? -8.829 12.494 26.321 1.00 87.81 111 ARG A O 1
ATOM 867 N N . LEU A 1 112 ? -10.490 11.147 27.041 1.00 86.19 112 LEU A N 1
ATOM 868 C CA . LEU A 1 112 ? -10.842 10.640 25.717 1.00 86.19 112 LEU A CA 1
ATOM 869 C C . LEU A 1 112 ? -11.457 11.739 24.844 1.00 86.19 112 LEU A C 1
ATOM 871 O O . LEU A 1 112 ? -11.068 11.864 23.687 1.00 86.19 112 LEU A O 1
ATOM 875 N N . GLU A 1 113 ? -12.361 12.559 25.385 1.00 86.25 113 GLU A N 1
ATOM 876 C CA . GLU A 1 113 ? -12.910 13.724 24.674 1.00 86.25 113 GLU A CA 1
ATOM 877 C C . GLU A 1 113 ? -11.791 14.665 24.208 1.00 86.25 113 GLU A C 1
ATOM 879 O O . GLU A 1 113 ? -11.671 14.937 23.013 1.00 86.25 113 GLU A O 1
ATOM 884 N N . GLU A 1 114 ? -10.896 15.074 25.115 1.00 89.69 114 GLU A N 1
ATOM 885 C CA . GLU A 1 114 ? -9.744 15.922 24.780 1.00 89.69 114 GLU A CA 1
ATOM 886 C C . GLU A 1 114 ? -8.830 15.268 23.718 1.00 89.69 114 GLU A C 1
ATOM 888 O O . GLU A 1 114 ? -8.322 15.946 22.821 1.00 89.69 114 GLU A O 1
ATOM 893 N N . GLU A 1 115 ? -8.613 13.950 23.777 1.00 86.94 115 GLU A N 1
ATOM 894 C CA . GLU A 1 115 ? -7.830 13.214 22.778 1.00 86.94 115 GLU A CA 1
ATOM 895 C C . GLU A 1 115 ? -8.489 13.252 21.390 1.00 86.94 115 GLU A C 1
ATOM 897 O O . GLU A 1 115 ? -7.832 13.590 20.397 1.00 86.94 115 GLU A O 1
ATOM 902 N N . TYR A 1 116 ? -9.782 12.943 21.304 1.00 85.06 116 TYR A N 1
ATOM 903 C CA . TYR A 1 116 ? -10.479 12.822 20.027 1.00 85.06 116 TYR A CA 1
ATOM 904 C C . TYR A 1 116 ? -10.831 14.168 19.391 1.00 85.06 116 TYR A C 1
ATOM 906 O O . TYR A 1 116 ? -10.732 14.291 18.168 1.00 85.06 116 TYR A O 1
ATOM 914 N N . GLU A 1 117 ? -11.176 15.181 20.186 1.00 86.69 117 GLU A N 1
ATOM 915 C CA . GLU A 1 117 ? -11.499 16.515 19.676 1.00 86.69 117 GLU A CA 1
ATOM 916 C C . GLU A 1 117 ? -10.249 17.309 19.291 1.00 86.69 117 GLU A C 1
ATOM 918 O O . GLU A 1 117 ? -10.214 17.938 18.233 1.00 86.69 117 GLU A O 1
ATOM 923 N N . LEU A 1 118 ? -9.202 17.268 20.123 1.00 86.38 118 LEU A N 1
ATOM 924 C CA . LEU A 1 118 ? -8.055 18.166 19.963 1.00 86.38 118 LEU A CA 1
ATOM 925 C C . LEU A 1 118 ? -6.864 17.503 19.271 1.00 86.38 118 LEU A C 1
ATOM 927 O O . LEU A 1 118 ? -6.127 18.174 18.549 1.00 86.38 118 LEU A O 1
ATOM 931 N N . ARG A 1 119 ? -6.631 16.203 19.495 1.00 82.00 119 ARG A N 1
ATOM 932 C CA . ARG A 1 119 ? -5.387 15.536 19.060 1.00 82.00 119 ARG A CA 1
ATOM 933 C C . ARG A 1 119 ? -5.566 14.627 17.856 1.00 82.00 119 ARG A C 1
ATOM 935 O O . ARG A 1 119 ? -4.617 14.444 17.096 1.00 82.00 119 ARG A O 1
ATOM 942 N N . MET A 1 120 ? -6.759 14.068 17.664 1.00 86.50 120 MET A N 1
ATOM 943 C CA . MET A 1 120 ? -7.025 13.091 16.605 1.00 86.50 120 MET A CA 1
ATOM 944 C C . MET A 1 120 ? -8.016 13.504 15.495 1.00 86.50 120 MET A C 1
ATOM 946 O O . MET A 1 120 ? -8.454 12.602 14.771 1.00 86.50 120 MET A O 1
ATOM 950 N N . PRO A 1 121 ? -8.349 14.791 15.243 1.00 84.69 121 PRO A N 1
ATOM 951 C CA . PRO A 1 121 ? -9.401 15.125 14.278 1.00 84.69 121 PRO A CA 1
ATOM 952 C C . PRO A 1 121 ? -9.094 14.619 12.857 1.00 84.69 121 PRO A C 1
ATOM 954 O O . PRO A 1 121 ? -9.977 14.100 12.173 1.00 84.69 121 PRO A O 1
ATOM 957 N N . SER A 1 122 ? -7.829 14.671 12.427 1.00 84.31 122 SER A N 1
ATOM 958 C CA . SER A 1 122 ? -7.396 14.156 11.120 1.00 84.31 122 SER A CA 1
ATOM 959 C C . SER A 1 122 ? -7.500 12.632 11.016 1.00 84.31 122 SER A C 1
ATOM 961 O O . SER A 1 122 ? -7.977 12.110 10.010 1.00 84.31 122 SER A O 1
ATOM 963 N N . SER A 1 123 ? -7.112 11.906 12.069 1.00 83.88 123 SER A N 1
ATOM 964 C CA . SER A 1 123 ? -7.208 10.442 12.103 1.00 83.88 123 SER A CA 1
ATOM 965 C C . SER A 1 123 ? -8.666 9.987 12.079 1.00 83.88 123 SER A C 1
ATOM 967 O O . SER A 1 123 ? -8.991 9.048 11.360 1.00 83.88 123 SER A O 1
ATOM 969 N N . LEU A 1 124 ? -9.562 10.674 12.796 1.00 84.38 124 LEU A N 1
ATOM 970 C CA . LEU A 1 124 ? -11.001 10.394 12.764 1.00 84.38 124 LEU A CA 1
ATOM 971 C C . LEU A 1 124 ? -11.605 10.640 11.382 1.00 84.38 124 LEU A C 1
ATOM 973 O O . LEU A 1 124 ? -12.377 9.811 10.901 1.00 84.38 124 LEU A O 1
ATOM 977 N N . ALA A 1 125 ? -11.240 11.745 10.726 1.00 86.25 125 ALA A N 1
ATOM 978 C CA . ALA A 1 125 ? -11.673 12.021 9.360 1.00 86.25 125 ALA A CA 1
ATOM 979 C C . ALA A 1 125 ? -11.231 10.901 8.403 1.00 86.25 125 ALA A C 1
ATOM 981 O O . ALA A 1 125 ? -12.058 10.357 7.674 1.00 86.25 125 ALA A O 1
ATOM 982 N N . MET A 1 126 ? -9.964 10.474 8.481 1.00 85.31 126 MET A N 1
ATOM 983 C CA . MET A 1 126 ? -9.461 9.334 7.705 1.00 85.31 126 MET A CA 1
ATOM 984 C C . MET A 1 126 ? -10.181 8.026 8.042 1.00 85.31 126 MET A C 1
ATOM 986 O O . MET A 1 126 ? -10.484 7.257 7.137 1.00 85.31 126 MET A O 1
ATOM 990 N N . GLY A 1 127 ? -10.476 7.771 9.320 1.00 85.38 127 GLY A N 1
ATOM 991 C CA . GLY A 1 127 ? -11.224 6.594 9.766 1.00 85.38 127 GLY A CA 1
ATOM 992 C C . GLY A 1 127 ? -12.638 6.548 9.185 1.00 85.38 127 GLY A C 1
ATOM 993 O O . GLY A 1 127 ? -13.073 5.502 8.710 1.00 85.38 127 GLY A O 1
ATOM 994 N N . ARG A 1 128 ? -13.334 7.691 9.140 1.00 85.69 128 ARG A N 1
ATOM 995 C CA . ARG A 1 128 ? -14.654 7.804 8.500 1.00 85.69 128 ARG A CA 1
ATOM 996 C C . ARG A 1 128 ? -14.583 7.542 7.000 1.00 85.69 128 ARG A C 1
ATOM 998 O O . ARG A 1 128 ? -15.389 6.766 6.497 1.00 85.69 128 ARG A O 1
ATOM 1005 N N . THR A 1 129 ? -13.612 8.135 6.303 1.00 86.56 129 THR A N 1
ATOM 1006 C CA . THR A 1 129 ? -13.392 7.858 4.876 1.00 86.56 129 THR A CA 1
ATOM 1007 C C . THR A 1 129 ? -13.074 6.383 4.653 1.00 86.56 129 THR A C 1
ATOM 1009 O O . THR A 1 129 ? -13.620 5.762 3.754 1.00 86.56 129 THR A O 1
ATOM 1012 N N . ALA A 1 130 ? -12.240 5.785 5.499 1.00 86.62 130 ALA A N 1
ATOM 1013 C CA . ALA A 1 130 ? -11.882 4.379 5.392 1.00 86.62 130 ALA A CA 1
ATOM 1014 C C . ALA A 1 130 ? -13.048 3.418 5.642 1.00 86.62 130 ALA A C 1
ATOM 1016 O O . ALA A 1 130 ? -13.069 2.338 5.060 1.00 86.62 130 ALA A O 1
ATOM 1017 N N . ALA A 1 131 ? -14.023 3.794 6.473 1.00 84.38 131 ALA A N 1
ATOM 1018 C CA . ALA A 1 131 ? -15.198 2.969 6.738 1.00 84.38 131 ALA A CA 1
ATOM 1019 C C . ALA A 1 131 ? -16.072 2.743 5.488 1.00 84.38 131 ALA A C 1
ATOM 1021 O O . ALA A 1 131 ? -16.817 1.767 5.443 1.00 84.38 131 ALA A O 1
ATOM 1022 N N . SER A 1 132 ? -15.977 3.611 4.472 1.00 84.94 132 SER A N 1
ATOM 1023 C CA . SER A 1 132 ? -16.662 3.447 3.182 1.00 84.94 132 SER A CA 1
ATOM 1024 C C . SER A 1 132 ? -15.778 2.846 2.083 1.00 84.94 132 SER A C 1
ATOM 1026 O O . SER A 1 132 ? -16.245 2.650 0.957 1.00 84.94 132 SER A O 1
ATOM 1028 N N . VAL A 1 133 ? -14.511 2.539 2.379 1.00 92.06 133 VAL A N 1
ATOM 1029 C CA . VAL A 1 133 ? -13.583 1.978 1.396 1.00 92.06 133 VAL A CA 1
ATOM 1030 C C . VAL A 1 133 ? -13.917 0.517 1.110 1.00 92.06 133 VAL A C 1
ATOM 1032 O O . VAL A 1 133 ? -13.984 -0.322 2.002 1.00 92.06 133 VAL A O 1
ATOM 1035 N N . ASP A 1 134 ? -14.065 0.208 -0.176 1.00 91.88 134 ASP A N 1
ATOM 1036 C CA . ASP A 1 134 ? -14.337 -1.143 -0.673 1.00 91.88 134 ASP A CA 1
ATOM 1037 C C . ASP A 1 134 ? -13.051 -1.902 -1.039 1.00 91.88 134 ASP A C 1
ATOM 1039 O O . ASP A 1 134 ? -13.057 -3.121 -1.140 1.00 91.88 134 ASP A O 1
ATOM 1043 N N . LEU A 1 135 ? -11.926 -1.215 -1.256 1.00 96.31 135 LEU A N 1
ATOM 1044 C CA . LEU A 1 135 ? -10.714 -1.840 -1.789 1.00 96.31 135 LEU A CA 1
ATOM 1045 C C . LEU A 1 135 ? -9.562 -1.849 -0.786 1.00 96.31 135 LEU A C 1
ATOM 1047 O O . LEU A 1 135 ? -9.224 -0.821 -0.205 1.00 96.31 135 LEU A O 1
ATOM 1051 N N . LEU A 1 136 ? -8.897 -2.997 -0.663 1.00 96.06 136 LEU A N 1
ATOM 1052 C CA . LEU A 1 136 ? -7.597 -3.136 -0.010 1.00 96.06 136 LEU A CA 1
ATOM 1053 C C . LEU A 1 136 ? -6.544 -3.512 -1.052 1.00 96.06 136 LEU A C 1
ATOM 1055 O O . LEU A 1 136 ? -6.657 -4.541 -1.715 1.00 96.06 136 LEU A O 1
ATOM 1059 N N . ILE A 1 137 ? -5.502 -2.696 -1.155 1.00 97.69 137 ILE A N 1
ATOM 1060 C CA . ILE A 1 137 ? -4.305 -2.952 -1.947 1.00 97.69 137 ILE A CA 1
ATOM 1061 C C . ILE A 1 137 ? -3.216 -3.434 -0.989 1.00 97.69 137 ILE A C 1
ATOM 1063 O O . ILE A 1 137 ? -2.773 -2.687 -0.116 1.00 97.69 137 ILE A O 1
ATOM 1067 N N . ALA A 1 138 ? -2.788 -4.681 -1.158 1.00 97.31 138 ALA A N 1
ATOM 1068 C CA . ALA A 1 138 ? -1.707 -5.281 -0.390 1.00 97.31 138 ALA A CA 1
ATOM 1069 C C . ALA A 1 138 ? -0.532 -5.614 -1.312 1.00 97.31 138 ALA A C 1
ATOM 1071 O O . ALA A 1 138 ? -0.698 -6.345 -2.291 1.00 97.31 138 ALA A O 1
ATOM 1072 N N . VAL A 1 139 ? 0.647 -5.095 -0.983 1.00 97.94 139 VAL A N 1
ATOM 1073 C CA . VAL A 1 139 ? 1.910 -5.369 -1.672 1.00 97.94 139 VAL A CA 1
ATOM 1074 C C . VAL A 1 139 ? 2.830 -6.118 -0.713 1.00 97.94 139 VAL A C 1
ATOM 1076 O O . VAL A 1 139 ? 2.985 -5.735 0.444 1.00 97.94 139 VAL A O 1
ATOM 1079 N N . VAL A 1 140 ? 3.386 -7.235 -1.163 1.00 97.00 140 VAL A N 1
ATOM 1080 C CA . VAL A 1 140 ? 4.233 -8.102 -0.351 1.00 97.00 140 VAL A CA 1
ATOM 1081 C C . VAL A 1 140 ? 5.508 -8.430 -1.104 1.00 97.00 140 VAL A C 1
ATOM 1083 O O . VAL A 1 140 ? 5.468 -9.122 -2.123 1.00 97.00 140 VAL A O 1
ATOM 1086 N N . ASP A 1 141 ? 6.629 -7.968 -0.572 1.00 96.25 141 ASP A N 1
ATOM 1087 C CA . ASP A 1 141 ? 7.961 -8.188 -1.121 1.00 96.25 141 ASP A CA 1
ATOM 1088 C C . ASP A 1 141 ? 8.530 -9.506 -0.571 1.00 96.25 141 ASP A C 1
ATOM 1090 O O . ASP A 1 141 ? 8.630 -9.711 0.642 1.00 96.25 141 ASP A O 1
ATOM 1094 N N . GLU A 1 142 ? 8.835 -10.452 -1.458 1.00 96.00 142 GLU A N 1
ATOM 1095 C CA . GLU A 1 142 ? 9.423 -11.745 -1.100 1.00 96.00 142 GLU A CA 1
ATOM 1096 C C . GLU A 1 142 ? 10.914 -11.603 -0.790 1.00 96.00 142 GLU A C 1
ATOM 1098 O O . GLU A 1 142 ? 11.589 -10.734 -1.338 1.00 96.00 142 GLU A O 1
ATOM 1103 N N . LEU A 1 143 ? 11.449 -12.493 0.052 1.00 93.75 143 LEU A N 1
ATOM 1104 C CA . LEU A 1 143 ? 12.893 -12.531 0.264 1.00 93.75 143 LEU A CA 1
ATOM 1105 C C . LEU A 1 143 ? 13.617 -12.901 -1.039 1.00 93.75 143 LEU A C 1
ATOM 1107 O O . LEU A 1 143 ? 13.210 -13.867 -1.694 1.00 93.75 143 LEU A O 1
ATOM 1111 N N . PRO A 1 144 ? 14.701 -12.187 -1.391 1.00 93.12 144 PRO A N 1
ATOM 1112 C CA . PRO A 1 144 ? 15.599 -12.601 -2.454 1.00 93.12 144 PRO A CA 1
ATOM 1113 C C . PRO A 1 144 ? 16.165 -13.995 -2.176 1.00 93.12 144 PRO A C 1
ATOM 1115 O O . PRO A 1 144 ? 16.391 -14.381 -1.025 1.00 93.12 144 PRO A O 1
ATOM 1118 N N . GLU A 1 145 ? 16.449 -14.743 -3.238 1.00 89.25 145 GLU A N 1
ATOM 1119 C CA . GLU A 1 145 ? 17.100 -16.044 -3.113 1.00 89.25 145 GLU A CA 1
ATOM 1120 C C . GLU A 1 145 ? 18.478 -15.895 -2.441 1.00 89.25 145 GLU A C 1
ATOM 1122 O O . GLU A 1 145 ? 19.273 -15.026 -2.799 1.00 89.25 145 GLU A O 1
ATOM 1127 N N . GLY A 1 146 ? 18.749 -16.721 -1.427 1.00 87.19 146 GLY A N 1
ATOM 1128 C CA . GLY A 1 146 ? 19.999 -16.681 -0.661 1.00 87.19 146 GLY A CA 1
ATOM 1129 C C . GLY A 1 146 ? 20.062 -15.619 0.446 1.00 87.19 146 GLY A C 1
ATOM 1130 O O . GLY A 1 146 ? 21.019 -15.630 1.221 1.00 87.19 146 GLY A O 1
ATOM 1131 N N . MET A 1 147 ? 19.060 -14.741 0.582 1.00 88.38 147 MET A N 1
ATOM 1132 C CA . MET A 1 147 ? 18.954 -13.870 1.756 1.00 88.38 147 MET A CA 1
ATOM 1133 C C . MET A 1 147 ? 18.488 -14.698 2.968 1.00 88.38 147 MET A C 1
ATOM 1135 O O . MET A 1 147 ? 17.464 -15.379 2.872 1.00 88.38 147 MET A O 1
ATOM 1139 N N . PRO A 1 148 ? 19.198 -14.664 4.112 1.00 83.25 148 PRO A N 1
ATOM 1140 C CA . PRO A 1 148 ? 18.754 -15.374 5.303 1.00 83.25 148 PRO A CA 1
ATOM 1141 C C . PRO A 1 148 ? 17.446 -14.776 5.822 1.00 83.25 148 PRO A C 1
ATOM 1143 O O . PRO A 1 148 ? 17.273 -13.554 5.849 1.00 83.25 148 PRO A O 1
ATOM 1146 N N . GLU A 1 149 ? 16.537 -15.635 6.286 1.00 78.94 149 GLU A N 1
ATOM 1147 C CA . GLU A 1 149 ? 15.384 -15.156 7.039 1.00 78.94 149 GLU A CA 1
ATOM 1148 C C . GLU A 1 149 ? 15.872 -14.398 8.282 1.00 78.94 149 GLU A C 1
ATOM 1150 O O . GLU A 1 149 ? 16.803 -14.851 8.959 1.00 78.94 149 GLU A O 1
ATOM 1155 N N . PRO A 1 150 ? 15.274 -13.241 8.608 1.00 74.06 150 PRO A N 1
ATOM 1156 C CA . PRO A 1 150 ? 15.691 -12.471 9.768 1.00 74.06 150 PRO A CA 1
ATOM 1157 C C . PRO A 1 150 ? 15.516 -13.322 11.031 1.00 74.06 150 PRO A C 1
ATOM 1159 O O . PRO A 1 150 ? 14.386 -13.665 11.387 1.00 74.06 150 PRO A O 1
ATOM 1162 N N . GLU A 1 151 ? 16.629 -13.634 11.713 1.00 65.25 151 GLU A N 1
ATOM 1163 C CA . GLU A 1 151 ? 16.666 -14.478 12.921 1.00 65.25 151 GLU A CA 1
ATOM 1164 C C . GLU A 1 151 ? 15.524 -14.118 13.854 1.00 65.25 151 GLU A C 1
ATOM 1166 O O . GLU A 1 151 ? 15.329 -12.945 14.092 1.00 65.25 151 GLU A O 1
ATOM 1171 N N . ILE A 1 152 ? 14.754 -15.043 14.414 1.00 58.72 152 ILE A N 1
ATOM 1172 C CA . ILE A 1 152 ? 13.577 -14.703 15.228 1.00 58.72 152 ILE A CA 1
ATOM 1173 C C . ILE A 1 152 ? 14.013 -14.234 16.623 1.00 58.72 152 ILE A C 1
ATOM 1175 O O . ILE A 1 152 ? 14.618 -14.977 17.391 1.00 58.72 152 ILE A O 1
ATOM 1179 N N . GLY A 1 153 ? 13.676 -13.000 16.993 1.00 53.97 153 GLY A N 1
ATOM 1180 C CA . GLY A 1 153 ? 13.976 -12.478 18.323 1.00 53.97 153 GLY A CA 1
ATOM 1181 C C . GLY A 1 153 ? 12.987 -13.039 19.336 1.00 53.97 153 GLY A C 1
ATOM 1182 O O . GLY A 1 153 ? 11.826 -12.654 19.314 1.00 53.97 153 GLY A O 1
ATOM 1183 N N . LYS A 1 154 ? 13.442 -13.892 20.261 1.00 49.00 154 LYS A N 1
ATOM 1184 C CA . LYS A 1 154 ? 12.663 -14.352 21.434 1.00 49.00 154 LYS A CA 1
ATOM 1185 C C . LYS A 1 154 ? 12.468 -13.263 22.512 1.00 49.00 154 LYS A C 1
ATOM 1187 O O . LYS A 1 154 ? 12.053 -13.563 23.624 1.00 49.00 154 LYS A O 1
ATOM 1192 N N . SER A 1 155 ? 12.817 -12.010 22.218 1.00 46.72 155 SER A N 1
ATOM 1193 C CA . SER A 1 155 ? 12.953 -10.915 23.185 1.00 46.72 155 SER A CA 1
ATOM 1194 C C . SER A 1 155 ? 12.032 -9.744 22.840 1.00 46.72 155 SER A C 1
ATOM 1196 O O . SER A 1 155 ? 11.805 -9.451 21.666 1.00 46.72 155 SER A O 1
ATOM 1198 N N . LEU A 1 156 ? 11.583 -9.020 23.873 1.00 47.06 156 LEU A N 1
ATOM 1199 C CA . LEU A 1 156 ? 10.838 -7.750 23.824 1.00 47.06 156 LEU A CA 1
ATOM 1200 C C . LEU A 1 156 ? 11.486 -6.666 22.935 1.00 47.06 156 LEU A C 1
ATOM 1202 O O . LEU A 1 156 ? 10.841 -5.672 22.615 1.00 47.06 156 LEU A O 1
ATOM 1206 N N . THR A 1 157 ? 12.737 -6.847 22.497 1.00 46.47 157 THR A N 1
ATOM 1207 C CA . THR A 1 157 ? 13.417 -5.988 21.515 1.00 46.47 157 THR A CA 1
ATOM 1208 C C . THR A 1 157 ? 13.040 -6.271 20.055 1.00 46.47 157 THR A C 1
ATOM 1210 O O . THR A 1 157 ? 13.429 -5.503 19.175 1.00 46.47 157 THR A O 1
ATOM 1213 N N . ALA A 1 158 ? 12.255 -7.316 19.764 1.00 49.44 158 ALA A N 1
ATOM 1214 C CA . ALA A 1 158 ? 11.793 -7.643 18.410 1.00 49.44 158 ALA A CA 1
ATOM 1215 C C . ALA A 1 158 ? 10.975 -6.510 17.753 1.00 49.44 158 ALA A C 1
ATOM 1217 O O . ALA A 1 158 ? 11.006 -6.355 16.534 1.00 49.44 158 ALA A O 1
ATOM 1218 N N . THR A 1 159 ? 10.323 -5.661 18.551 1.00 50.34 159 THR A N 1
ATOM 1219 C CA . THR A 1 159 ? 9.598 -4.459 18.100 1.00 50.34 159 THR A CA 1
ATOM 1220 C C . THR A 1 159 ? 10.505 -3.329 17.603 1.00 50.34 159 THR A C 1
ATOM 1222 O O . THR A 1 159 ? 10.019 -2.445 16.903 1.00 50.34 159 THR A O 1
ATOM 1225 N N . ARG A 1 160 ? 11.811 -3.351 17.913 1.00 51.56 160 ARG A N 1
ATOM 1226 C CA . ARG A 1 160 ? 12.807 -2.372 17.432 1.00 51.56 160 ARG A CA 1
ATOM 1227 C C . ARG A 1 160 ? 13.621 -2.868 16.238 1.00 51.56 160 ARG A C 1
ATOM 1229 O O . ARG A 1 160 ? 14.665 -2.298 15.929 1.00 51.56 160 ARG A O 1
ATOM 1236 N N . ARG A 1 161 ? 13.187 -3.942 15.574 1.00 57.78 161 ARG A N 1
ATOM 1237 C CA . ARG A 1 161 ? 13.893 -4.434 14.391 1.00 57.78 161 ARG A CA 1
ATOM 1238 C C . ARG A 1 161 ? 13.862 -3.404 13.269 1.00 57.78 161 ARG A C 1
ATOM 1240 O O . ARG A 1 161 ? 12.773 -2.896 12.974 1.00 57.78 161 ARG A O 1
ATOM 1247 N N . PRO A 1 162 ? 15.008 -3.156 12.609 1.00 60.06 162 PRO A N 1
ATOM 1248 C CA . PRO A 1 162 ? 15.009 -2.483 11.322 1.00 60.06 162 PRO A CA 1
ATOM 1249 C C . PRO A 1 162 ? 13.997 -3.170 10.405 1.00 60.06 162 PRO A C 1
ATOM 1251 O O . PRO A 1 162 ? 13.833 -4.394 10.459 1.00 60.06 162 PRO A O 1
ATOM 1254 N N . ALA A 1 163 ? 13.274 -2.392 9.603 1.00 70.44 163 ALA A N 1
ATOM 1255 C CA . ALA A 1 163 ? 12.483 -2.981 8.535 1.00 70.44 163 ALA A CA 1
ATOM 1256 C C . ALA A 1 163 ? 13.438 -3.775 7.629 1.00 70.44 163 ALA A C 1
ATOM 1258 O O . ALA A 1 163 ? 14.493 -3.264 7.265 1.00 70.44 163 ALA A O 1
ATOM 1259 N N . ILE A 1 164 ? 13.097 -5.023 7.302 1.00 84.06 164 ILE A N 1
ATOM 1260 C CA . ILE A 1 164 ? 13.875 -5.824 6.344 1.00 84.06 164 ILE A CA 1
ATOM 1261 C C . ILE A 1 164 ? 13.581 -5.407 4.898 1.00 84.06 164 ILE A C 1
ATOM 1263 O O . ILE A 1 164 ? 14.371 -5.684 4.006 1.00 84.06 164 ILE A O 1
ATOM 1267 N N . LEU A 1 165 ? 12.464 -4.710 4.676 1.00 85.00 165 LEU A N 1
ATOM 1268 C CA . LEU A 1 165 ? 12.014 -4.297 3.352 1.00 85.00 165 LEU A CA 1
ATOM 1269 C C . LEU A 1 165 ? 13.092 -3.534 2.551 1.00 85.00 165 LEU A C 1
ATOM 1271 O O . LEU A 1 165 ? 13.373 -3.982 1.446 1.00 85.00 165 LEU A O 1
ATOM 1275 N N . PRO A 1 166 ? 13.800 -2.520 3.098 1.00 85.00 166 PRO A N 1
ATOM 1276 C CA . PRO A 1 166 ? 14.887 -1.865 2.366 1.00 85.00 166 PRO A CA 1
ATOM 1277 C C . PRO A 1 166 ? 16.008 -2.822 1.929 1.00 85.00 166 PRO A C 1
ATOM 1279 O O . PRO A 1 166 ? 16.557 -2.668 0.848 1.00 85.00 166 PRO A O 1
ATOM 1282 N N . LEU A 1 167 ? 16.320 -3.847 2.736 1.00 86.62 167 LEU A N 1
ATOM 1283 C CA . LEU A 1 167 ? 17.340 -4.845 2.385 1.00 86.62 167 LEU A CA 1
ATOM 1284 C C . LEU A 1 167 ? 16.868 -5.762 1.249 1.00 86.62 167 LEU A C 1
ATOM 1286 O O . LEU A 1 167 ? 17.667 -6.168 0.411 1.00 86.62 167 LEU A O 1
ATOM 1290 N N . ILE A 1 168 ? 15.577 -6.106 1.228 1.00 89.25 168 ILE A N 1
ATOM 1291 C CA . ILE A 1 168 ? 14.966 -6.887 0.143 1.00 89.25 168 ILE A CA 1
ATOM 1292 C C . ILE A 1 168 ? 15.016 -6.089 -1.164 1.00 89.25 168 ILE A C 1
ATOM 1294 O O . ILE A 1 168 ? 15.409 -6.625 -2.200 1.00 89.25 168 ILE A O 1
ATOM 1298 N N . GLU A 1 169 ? 14.681 -4.800 -1.096 1.00 88.00 169 GLU A N 1
ATOM 1299 C CA . GLU A 1 169 ? 14.654 -3.884 -2.240 1.00 88.00 169 GLU A CA 1
ATOM 1300 C C . GLU A 1 169 ? 16.038 -3.654 -2.870 1.00 88.00 169 GLU A C 1
ATOM 1302 O O . GLU A 1 169 ? 16.137 -3.333 -4.056 1.00 88.00 169 GLU A O 1
ATOM 1307 N N . ASP A 1 170 ? 17.126 -3.924 -2.146 1.00 87.06 170 ASP A N 1
ATOM 1308 C CA . ASP A 1 170 ? 18.485 -3.825 -2.687 1.00 87.06 170 ASP A CA 1
ATOM 1309 C C . ASP A 1 170 ? 18.825 -4.919 -3.715 1.00 87.06 170 ASP A C 1
ATOM 1311 O O . ASP A 1 170 ? 19.809 -4.781 -4.455 1.00 87.06 170 ASP A O 1
ATOM 1315 N N . ALA A 1 171 ? 18.048 -6.003 -3.795 1.00 89.81 171 ALA A N 1
ATOM 1316 C CA . ALA A 1 171 ? 18.292 -7.138 -4.686 1.00 89.81 171 ALA A CA 1
ATOM 1317 C C . ALA A 1 171 ? 17.079 -7.455 -5.582 1.00 89.81 171 ALA A C 1
ATOM 1319 O O . ALA A 1 171 ? 15.949 -7.092 -5.250 1.00 89.81 171 ALA A O 1
ATOM 1320 N N . PRO A 1 172 ? 17.279 -8.151 -6.719 1.00 93.31 172 PRO A N 1
ATOM 1321 C CA . PRO A 1 172 ? 16.169 -8.699 -7.490 1.00 93.31 172 PRO A CA 1
ATOM 1322 C C . PRO A 1 172 ? 15.328 -9.640 -6.624 1.00 93.31 172 PRO A C 1
ATOM 1324 O O . PRO A 1 172 ? 15.859 -10.554 -5.989 1.00 93.31 172 PRO A O 1
ATOM 1327 N N . HIS A 1 173 ? 14.020 -9.420 -6.596 1.00 95.75 173 HIS A N 1
ATOM 1328 C CA . HIS A 1 173 ? 13.097 -10.215 -5.793 1.00 95.75 173 HIS A CA 1
ATOM 1329 C C . HIS A 1 173 ? 11.697 -10.215 -6.408 1.00 95.75 173 HIS A C 1
ATOM 1331 O O . HIS A 1 173 ? 11.381 -9.449 -7.320 1.00 95.75 173 HIS A O 1
ATOM 1337 N N . PHE A 1 174 ? 10.836 -11.105 -5.921 1.00 97.75 174 PHE A N 1
ATOM 1338 C CA . PHE A 1 174 ? 9.444 -11.136 -6.348 1.00 97.75 174 PHE A CA 1
ATOM 1339 C C . PHE A 1 174 ? 8.589 -10.218 -5.482 1.00 97.75 174 PHE A C 1
ATOM 1341 O O . PHE A 1 174 ? 8.643 -10.280 -4.260 1.00 97.75 174 PHE A O 1
ATOM 1348 N N . VAL A 1 175 ? 7.713 -9.454 -6.122 1.00 97.62 175 VAL A N 1
ATOM 1349 C CA . VAL A 1 175 ? 6.669 -8.671 -5.463 1.00 97.62 175 VAL A CA 1
ATOM 1350 C C . VAL A 1 175 ? 5.318 -9.294 -5.773 1.00 97.62 175 VAL A C 1
ATOM 1352 O O . VAL A 1 175 ? 4.954 -9.501 -6.936 1.00 97.62 175 VAL A O 1
ATOM 1355 N N . ARG A 1 176 ? 4.549 -9.596 -4.727 1.00 97.75 176 ARG A N 1
ATOM 1356 C CA . ARG A 1 176 ? 3.136 -9.966 -4.829 1.00 97.75 176 ARG A CA 1
ATOM 1357 C C . ARG A 1 176 ? 2.295 -8.725 -4.619 1.00 97.75 176 ARG A C 1
ATOM 1359 O O . ARG A 1 176 ? 2.422 -8.084 -3.588 1.00 97.75 176 ARG A O 1
ATOM 1366 N N . ALA A 1 177 ? 1.385 -8.430 -5.535 1.00 97.75 177 ALA A N 1
ATOM 1367 C CA . ALA A 1 177 ? 0.378 -7.403 -5.298 1.00 97.75 177 ALA A CA 1
ATOM 1368 C C . ALA A 1 177 ? -1.020 -7.995 -5.447 1.00 97.75 177 ALA A C 1
ATOM 1370 O O . ALA A 1 177 ? -1.287 -8.783 -6.358 1.00 97.75 177 ALA A O 1
ATOM 1371 N N . VAL A 1 178 ? -1.900 -7.632 -4.522 1.00 97.00 178 VAL A N 1
ATOM 1372 C CA . VAL A 1 178 ? -3.282 -8.095 -4.442 1.00 97.00 178 VAL A CA 1
ATOM 1373 C C . VAL A 1 178 ? -4.195 -6.892 -4.268 1.00 97.00 178 VAL A C 1
ATOM 1375 O O . VAL A 1 178 ? -3.916 -6.014 -3.456 1.00 97.00 178 VAL A O 1
ATOM 1378 N N . VAL A 1 179 ? -5.306 -6.887 -5.000 1.00 97.00 179 VAL A N 1
ATOM 1379 C CA . VAL A 1 179 ? -6.451 -6.018 -4.719 1.00 97.00 179 VAL A CA 1
ATOM 1380 C C . VAL A 1 179 ? -7.593 -6.901 -4.249 1.00 97.00 179 VAL A C 1
ATOM 1382 O O . VAL A 1 179 ? -8.046 -7.785 -4.980 1.00 97.00 179 VAL A O 1
ATOM 1385 N N . TRP A 1 180 ? -8.035 -6.674 -3.021 1.00 96.62 180 TRP A N 1
ATOM 1386 C CA . TRP A 1 180 ? -9.183 -7.333 -2.416 1.00 96.62 180 TRP A CA 1
ATOM 1387 C C . TRP A 1 180 ? -10.362 -6.364 -2.367 1.00 96.62 180 TRP A C 1
ATOM 1389 O O . TRP A 1 180 ? -10.169 -5.185 -2.071 1.00 96.62 180 TRP A O 1
ATOM 1399 N N . SER A 1 181 ? -11.563 -6.855 -2.666 1.00 94.81 181 SER A N 1
ATOM 1400 C CA . SER A 1 181 ? -12.801 -6.079 -2.591 1.00 94.81 181 SER A CA 1
ATOM 1401 C C . SER A 1 181 ? -13.672 -6.558 -1.434 1.00 94.81 181 SER A C 1
ATOM 1403 O O . SER A 1 181 ? -13.920 -7.755 -1.286 1.00 94.81 181 SER A O 1
ATOM 1405 N N . ALA A 1 182 ? -14.163 -5.614 -0.634 1.00 91.56 182 ALA A N 1
ATOM 1406 C CA . ALA A 1 182 ? -15.054 -5.854 0.490 1.00 91.56 182 ALA A CA 1
ATOM 1407 C C . ALA A 1 182 ? -16.471 -6.227 0.043 1.00 91.56 182 ALA A C 1
ATOM 1409 O O . ALA A 1 182 ? -17.112 -7.062 0.683 1.00 91.56 182 ALA A O 1
ATOM 1410 N N . SER A 1 183 ? -16.940 -5.655 -1.066 1.00 90.56 183 SER A N 1
ATOM 1411 C CA . SER A 1 183 ? -18.258 -5.905 -1.646 1.00 90.56 183 SER A CA 1
ATOM 1412 C C . SER A 1 183 ? -18.380 -7.331 -2.177 1.00 90.56 183 SER A C 1
ATOM 1414 O O . SER A 1 183 ? -19.357 -8.009 -1.864 1.00 90.56 183 SER A O 1
ATOM 1416 N N . THR A 1 184 ? -17.369 -7.831 -2.893 1.00 91.12 184 THR A N 1
ATOM 1417 C CA . THR A 1 184 ? -17.337 -9.226 -3.372 1.00 91.12 184 THR A CA 1
ATOM 1418 C C . THR A 1 184 ? -16.674 -10.193 -2.392 1.00 91.12 184 THR A C 1
ATOM 1420 O O . THR A 1 184 ? -16.703 -11.404 -2.607 1.00 91.12 184 THR A O 1
ATOM 1423 N N . ARG A 1 185 ? -16.054 -9.675 -1.323 1.00 93.25 185 ARG A N 1
ATOM 1424 C CA . ARG A 1 185 ? -15.248 -10.420 -0.338 1.00 93.25 185 ARG A CA 1
ATOM 1425 C C . ARG A 1 185 ? -14.177 -11.307 -0.974 1.00 93.25 185 ARG A C 1
ATOM 1427 O O . ARG A 1 185 ? -13.833 -12.364 -0.444 1.00 93.25 185 ARG A O 1
ATOM 1434 N N . SER A 1 186 ? -13.632 -10.883 -2.108 1.00 95.00 186 SER A N 1
ATOM 1435 C CA . SER A 1 186 ? -12.734 -11.698 -2.919 1.00 95.00 186 SER A CA 1
ATOM 1436 C C . SER A 1 186 ? -11.553 -10.897 -3.455 1.00 95.00 186 SER A C 1
ATOM 1438 O O . SER A 1 186 ? -11.545 -9.665 -3.483 1.00 95.00 186 SER A O 1
ATOM 1440 N N . VAL A 1 187 ? -10.513 -11.622 -3.864 1.00 95.44 187 VAL A N 1
ATOM 1441 C CA . VAL A 1 187 ? -9.376 -11.042 -4.578 1.00 95.44 187 VAL A CA 1
ATOM 1442 C C . VAL A 1 187 ? -9.783 -10.803 -6.029 1.00 95.44 187 VAL A C 1
ATOM 1444 O O . VAL A 1 187 ? -10.067 -11.754 -6.752 1.00 95.44 187 VAL A O 1
ATOM 1447 N N . VAL A 1 188 ? -9.779 -9.539 -6.450 1.00 95.38 188 VAL A N 1
ATOM 1448 C CA . VAL A 1 188 ? -10.184 -9.117 -7.802 1.00 95.38 188 VAL A CA 1
ATOM 1449 C C . VAL A 1 188 ? -8.994 -8.931 -8.742 1.00 95.38 188 VAL A C 1
ATOM 1451 O O . VAL A 1 188 ? -9.132 -9.093 -9.954 1.00 95.38 188 VAL A O 1
ATOM 1454 N N . LEU A 1 189 ? -7.811 -8.634 -8.196 1.00 95.44 189 LEU A N 1
ATOM 1455 C CA . LEU A 1 189 ? -6.547 -8.588 -8.932 1.00 95.44 189 LEU A CA 1
ATOM 1456 C C . LEU A 1 189 ? -5.447 -9.254 -8.110 1.00 95.44 189 LEU A C 1
ATOM 1458 O O . LEU A 1 189 ? -5.357 -9.049 -6.899 1.00 95.44 189 LEU A O 1
ATOM 1462 N N . ARG A 1 190 ? -4.581 -10.017 -8.776 1.00 96.19 190 ARG A N 1
ATOM 1463 C CA . ARG A 1 190 ? -3.413 -10.648 -8.159 1.00 96.19 190 ARG A CA 1
ATOM 1464 C C . ARG A 1 190 ? -2.276 -10.753 -9.158 1.00 96.19 190 ARG A C 1
ATOM 1466 O O . ARG A 1 190 ? -2.459 -11.301 -10.236 1.00 96.19 190 ARG A O 1
ATOM 1473 N N . THR A 1 191 ? -1.089 -10.320 -8.764 1.00 97.38 191 THR A N 1
ATOM 1474 C CA . THR A 1 191 ? 0.139 -10.526 -9.533 1.00 97.38 191 THR A CA 1
ATOM 1475 C C . THR A 1 191 ? 1.260 -11.034 -8.636 1.00 97.38 191 THR A C 1
ATOM 1477 O O . THR A 1 191 ? 1.257 -10.802 -7.426 1.00 97.38 191 THR A O 1
ATOM 1480 N N . ARG A 1 192 ? 2.220 -11.725 -9.248 1.00 97.44 192 ARG A N 1
ATOM 1481 C CA . ARG A 1 192 ? 3.544 -12.005 -8.694 1.00 97.44 192 ARG A CA 1
ATOM 1482 C C . ARG A 1 192 ? 4.547 -11.683 -9.791 1.00 97.44 192 ARG A C 1
ATOM 1484 O O . ARG A 1 192 ? 4.541 -12.346 -10.822 1.00 97.44 192 ARG A O 1
ATOM 1491 N N . THR A 1 193 ? 5.362 -10.660 -9.585 1.00 96.81 193 THR A N 1
ATOM 1492 C CA . THR A 1 193 ? 6.262 -10.127 -10.615 1.00 96.81 193 THR A CA 1
ATOM 1493 C C . THR A 1 193 ? 7.671 -10.016 -10.063 1.00 96.81 193 THR A C 1
ATOM 1495 O O . THR A 1 193 ? 7.843 -9.597 -8.925 1.00 96.81 193 THR A O 1
ATOM 1498 N N . MET A 1 194 ? 8.666 -10.417 -10.853 1.00 96.38 194 MET A N 1
ATOM 1499 C CA . MET A 1 194 ? 10.068 -10.154 -10.535 1.00 96.38 194 MET A CA 1
ATOM 1500 C C . MET A 1 194 ? 10.352 -8.670 -10.771 1.00 96.38 194 MET A C 1
ATOM 1502 O O . MET A 1 194 ? 10.053 -8.165 -11.854 1.00 96.38 194 MET A O 1
ATOM 1506 N N . VAL A 1 195 ? 10.925 -7.992 -9.783 1.00 94.75 195 VAL A N 1
ATOM 1507 C CA . VAL A 1 195 ? 11.358 -6.596 -9.895 1.00 94.75 195 VAL A CA 1
ATOM 1508 C C . VAL A 1 195 ? 12.871 -6.517 -9.766 1.00 94.75 195 VAL A C 1
ATOM 1510 O O . VAL A 1 195 ? 13.487 -7.248 -8.992 1.00 94.75 195 VAL A O 1
ATOM 1513 N N . ASP A 1 196 ? 13.473 -5.629 -10.547 1.00 91.62 196 ASP A N 1
ATOM 1514 C CA . ASP A 1 196 ? 14.908 -5.375 -10.522 1.00 91.62 196 ASP A CA 1
ATOM 1515 C C . ASP A 1 196 ? 15.178 -3.950 -11.011 1.00 91.62 196 ASP A C 1
ATOM 1517 O O . ASP A 1 196 ? 15.017 -3.629 -12.193 1.00 91.62 196 ASP A O 1
ATOM 1521 N N . ALA A 1 197 ? 15.588 -3.080 -10.089 1.00 80.88 197 ALA A N 1
ATOM 1522 C CA . ALA A 1 197 ? 15.978 -1.716 -10.419 1.00 80.88 197 ALA A CA 1
ATOM 1523 C C . ALA A 1 197 ? 17.385 -1.627 -11.026 1.00 80.88 197 ALA A C 1
ATOM 1525 O O . ALA A 1 197 ? 17.683 -0.662 -11.732 1.00 80.88 197 ALA A O 1
ATOM 1526 N N . ARG A 1 198 ? 18.257 -2.617 -10.789 1.00 79.75 198 ARG A N 1
ATOM 1527 C CA . ARG A 1 198 ? 19.629 -2.622 -11.322 1.00 79.75 198 ARG A CA 1
ATOM 1528 C C . ARG A 1 198 ? 19.624 -2.769 -12.839 1.00 79.75 198 ARG A C 1
ATOM 1530 O O . ARG A 1 198 ? 20.463 -2.169 -13.506 1.00 79.75 198 ARG A O 1
ATOM 1537 N N . ALA A 1 199 ? 18.631 -3.477 -13.377 1.00 76.00 199 ALA A N 1
ATOM 1538 C CA . ALA A 1 199 ? 18.414 -3.634 -14.811 1.00 76.00 199 ALA A CA 1
ATOM 1539 C C . ALA A 1 199 ? 18.143 -2.310 -15.556 1.00 76.00 199 ALA A C 1
ATOM 1541 O O . ALA A 1 199 ? 18.292 -2.261 -16.774 1.00 76.00 199 ALA A O 1
ATOM 1542 N N . ILE A 1 200 ? 17.750 -1.240 -14.854 1.00 70.69 200 ILE A N 1
ATOM 1543 C CA . ILE A 1 200 ? 17.345 0.033 -15.473 1.00 70.69 200 ILE A CA 1
ATOM 1544 C C . ILE A 1 200 ? 18.530 1.003 -15.652 1.00 70.69 200 ILE A C 1
ATOM 1546 O O . ILE A 1 200 ? 18.473 1.875 -16.516 1.00 70.69 200 ILE A O 1
ATOM 1550 N N . GLY A 1 201 ? 19.637 0.802 -14.925 1.00 65.88 201 GLY A N 1
ATOM 1551 C CA . GLY A 1 201 ? 20.882 1.568 -15.072 1.00 65.88 201 GLY A CA 1
ATOM 1552 C C . GLY A 1 201 ? 20.796 3.060 -14.685 1.00 65.88 201 GLY A C 1
ATOM 1553 O O . GLY A 1 201 ? 19.737 3.692 -14.700 1.00 65.88 201 GLY A O 1
ATOM 1554 N N . GLY A 1 202 ? 21.942 3.659 -14.336 1.00 68.44 202 GLY A N 1
ATOM 1555 C CA . GLY A 1 202 ? 22.065 5.104 -14.091 1.00 68.44 202 GLY A CA 1
ATOM 1556 C C . GLY A 1 202 ? 22.884 5.492 -12.857 1.00 68.44 202 GLY A C 1
ATOM 1557 O O . GLY A 1 202 ? 23.352 4.648 -12.096 1.00 68.44 202 GLY A O 1
ATOM 1558 N N . ALA A 1 203 ? 23.068 6.801 -12.666 1.00 61.97 203 ALA A N 1
ATOM 1559 C CA . ALA A 1 203 ? 23.560 7.354 -11.406 1.00 61.97 203 ALA A CA 1
ATOM 1560 C C . ALA A 1 203 ? 22.453 7.271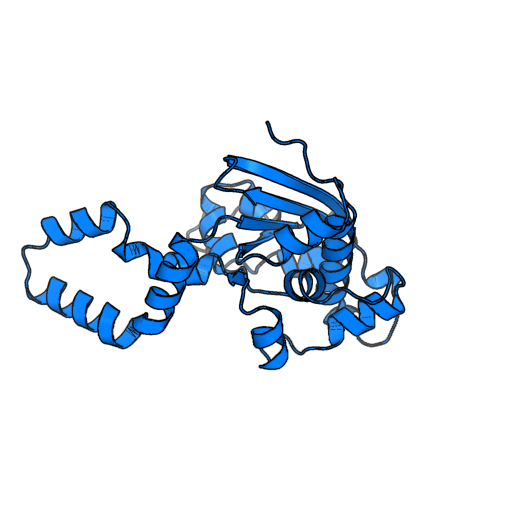 -10.335 1.00 61.97 203 ALA A C 1
ATOM 1562 O O . ALA A 1 203 ? 21.274 7.401 -10.657 1.00 61.97 203 ALA A O 1
ATOM 1563 N N . ASN A 1 204 ? 22.823 7.080 -9.064 1.00 70.81 204 ASN A N 1
ATOM 1564 C CA . ASN A 1 204 ? 21.906 6.987 -7.913 1.00 70.81 204 ASN A CA 1
ATOM 1565 C C . ASN A 1 204 ? 20.940 5.787 -7.903 1.00 70.81 204 ASN A C 1
ATOM 1567 O O . ASN A 1 204 ? 19.936 5.832 -7.192 1.00 70.81 204 ASN A O 1
ATOM 1571 N N . THR A 1 205 ? 21.251 4.698 -8.617 1.00 73.56 205 THR A N 1
ATOM 1572 C CA . THR A 1 205 ? 20.406 3.490 -8.695 1.00 73.56 205 THR A CA 1
ATOM 1573 C C . THR A 1 205 ? 19.946 2.985 -7.330 1.00 73.56 205 THR A C 1
ATOM 1575 O O . THR A 1 205 ? 18.778 2.656 -7.189 1.00 73.56 205 THR A O 1
ATOM 1578 N N . ALA A 1 206 ? 20.810 2.991 -6.309 1.00 76.88 206 ALA A N 1
ATOM 1579 C CA . ALA A 1 206 ? 20.444 2.546 -4.961 1.00 76.88 206 ALA A CA 1
ATOM 1580 C C . ALA A 1 206 ? 19.343 3.411 -4.316 1.00 76.88 206 ALA A C 1
ATOM 1582 O O . ALA A 1 206 ? 18.433 2.886 -3.691 1.00 76.88 206 ALA A O 1
ATOM 1583 N N . MET 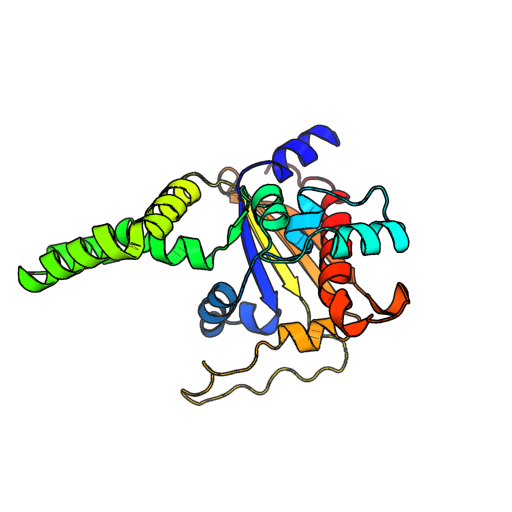A 1 207 ? 19.382 4.734 -4.510 1.00 82.19 207 MET A N 1
ATOM 1584 C CA . MET A 1 207 ? 18.392 5.651 -3.932 1.00 82.19 207 MET A CA 1
ATOM 1585 C C . MET A 1 207 ? 17.035 5.544 -4.635 1.00 82.19 207 MET A C 1
ATOM 1587 O O . MET A 1 207 ? 15.997 5.656 -3.993 1.00 82.19 207 MET A O 1
ATOM 1591 N N . ILE A 1 208 ? 17.032 5.337 -5.955 1.00 86.69 208 ILE A N 1
ATOM 1592 C CA . ILE A 1 208 ? 15.795 5.275 -6.748 1.00 86.69 208 ILE A CA 1
ATOM 1593 C C . ILE A 1 208 ? 15.231 3.854 -6.881 1.00 86.69 208 ILE A C 1
ATOM 1595 O O . ILE A 1 208 ? 14.106 3.693 -7.353 1.00 86.69 208 ILE A O 1
ATOM 1599 N N . ALA A 1 209 ? 15.991 2.828 -6.487 1.00 88.06 209 ALA A N 1
ATOM 1600 C CA . ALA A 1 209 ? 15.635 1.428 -6.694 1.00 88.06 209 ALA A CA 1
ATOM 1601 C C . ALA A 1 209 ? 14.264 1.040 -6.118 1.00 88.06 209 ALA A C 1
ATOM 1603 O O . ALA A 1 209 ? 13.451 0.528 -6.897 1.00 88.06 209 ALA A O 1
ATOM 1604 N N . PRO A 1 210 ? 13.937 1.366 -4.850 1.00 88.81 210 PRO A N 1
ATOM 1605 C CA . PRO A 1 210 ? 12.624 1.056 -4.278 1.00 88.81 210 PRO A CA 1
ATOM 1606 C C . PRO A 1 210 ? 11.471 1.674 -5.075 1.00 88.81 210 PRO A C 1
ATOM 1608 O O . PRO A 1 210 ? 10.419 1.065 -5.279 1.00 88.81 210 PRO A O 1
ATOM 1611 N N . HIS A 1 211 ? 11.682 2.888 -5.592 1.00 92.06 211 HIS A N 1
ATOM 1612 C CA . HIS A 1 211 ? 10.669 3.602 -6.359 1.00 92.06 211 HIS A CA 1
ATOM 1613 C C . HIS A 1 211 ? 10.410 2.940 -7.711 1.00 92.06 211 HIS A C 1
ATOM 1615 O O . HIS A 1 211 ? 9.269 2.733 -8.126 1.00 92.06 211 HIS A O 1
ATOM 1621 N N . VAL A 1 212 ? 11.494 2.591 -8.397 1.00 93.06 212 VAL A N 1
ATOM 1622 C CA . VAL A 1 212 ? 11.456 1.932 -9.697 1.00 93.06 212 VAL A CA 1
ATOM 1623 C C . VAL A 1 212 ? 10.804 0.553 -9.581 1.00 93.06 212 VAL A C 1
ATOM 1625 O O . VAL A 1 212 ? 9.913 0.237 -10.370 1.00 93.06 212 VAL A O 1
ATOM 1628 N N . GLN A 1 213 ? 11.183 -0.236 -8.573 1.00 94.06 213 GLN A N 1
ATOM 1629 C CA . GLN A 1 213 ? 10.579 -1.541 -8.286 1.00 94.06 213 GLN A CA 1
ATOM 1630 C C . GLN A 1 213 ? 9.080 -1.417 -7.984 1.00 94.06 213 GLN A C 1
ATOM 1632 O O . GLN A 1 213 ? 8.274 -2.162 -8.547 1.00 94.06 213 GLN A O 1
ATOM 1637 N N . GLY A 1 214 ? 8.685 -0.422 -7.180 1.00 94.75 214 GLY A N 1
ATOM 1638 C CA . GLY A 1 214 ? 7.278 -0.117 -6.921 1.00 94.75 214 GLY A CA 1
ATOM 1639 C C . GLY A 1 214 ? 6.497 0.162 -8.210 1.00 94.75 214 GLY A C 1
ATOM 1640 O O . GLY A 1 214 ? 5.427 -0.408 -8.430 1.00 94.75 214 GLY A O 1
ATOM 1641 N N . CYS A 1 215 ? 7.052 0.968 -9.117 1.00 95.69 215 CYS A N 1
ATOM 1642 C CA . CYS A 1 215 ? 6.425 1.257 -10.409 1.00 95.69 215 CYS A CA 1
ATOM 1643 C C . CYS A 1 215 ? 6.372 0.042 -11.350 1.00 95.69 215 CYS A C 1
ATOM 1645 O O . CYS A 1 215 ? 5.352 -0.157 -12.014 1.00 95.69 215 CYS A O 1
ATOM 1647 N N . GLN A 1 216 ? 7.411 -0.802 -11.380 1.00 95.56 216 GLN A N 1
ATOM 1648 C CA . GLN A 1 216 ? 7.399 -2.072 -12.121 1.00 95.56 216 GLN A CA 1
ATOM 1649 C C . GLN A 1 216 ? 6.257 -2.981 -11.639 1.00 95.56 216 GLN A C 1
ATOM 1651 O O . GLN A 1 216 ? 5.455 -3.461 -12.447 1.00 95.56 216 GLN A O 1
ATOM 1656 N N . ALA A 1 217 ? 6.133 -3.171 -10.322 1.00 96.62 217 ALA A N 1
ATOM 1657 C CA . ALA A 1 217 ? 5.078 -3.987 -9.730 1.00 96.62 217 ALA A CA 1
ATOM 1658 C C . ALA A 1 217 ? 3.675 -3.399 -9.976 1.00 96.62 217 ALA A C 1
ATOM 1660 O O . ALA A 1 217 ? 2.741 -4.143 -10.294 1.00 96.62 217 ALA A O 1
ATOM 1661 N N . ALA A 1 218 ? 3.518 -2.073 -9.898 1.00 96.81 218 ALA A N 1
ATOM 1662 C CA . ALA A 1 218 ? 2.254 -1.398 -10.194 1.00 96.81 218 ALA A CA 1
ATOM 1663 C C . ALA A 1 218 ? 1.835 -1.595 -11.657 1.00 96.81 218 ALA A C 1
ATOM 1665 O O . ALA A 1 218 ? 0.679 -1.924 -11.938 1.00 96.81 218 ALA A O 1
ATOM 1666 N N . MET A 1 219 ? 2.776 -1.463 -12.596 1.00 95.44 219 MET A N 1
ATOM 1667 C CA . MET A 1 219 ? 2.524 -1.709 -14.017 1.00 95.44 219 MET A CA 1
ATOM 1668 C C . MET A 1 219 ? 2.120 -3.154 -14.284 1.00 95.44 219 MET A C 1
ATOM 1670 O O . MET A 1 219 ? 1.159 -3.392 -15.015 1.00 95.44 219 MET A O 1
ATOM 1674 N N . ALA A 1 220 ? 2.781 -4.116 -13.642 1.00 95.50 220 ALA A N 1
ATOM 1675 C CA . ALA A 1 220 ? 2.407 -5.516 -13.769 1.00 95.50 220 ALA A CA 1
ATOM 1676 C C . ALA A 1 220 ? 0.998 -5.794 -13.226 1.00 95.50 220 ALA A C 1
ATOM 1678 O O . ALA A 1 220 ? 0.227 -6.502 -13.864 1.00 95.50 220 ALA A O 1
ATOM 1679 N N . LEU A 1 221 ? 0.603 -5.199 -12.095 1.00 95.44 221 LEU A N 1
ATOM 1680 C CA . LEU A 1 221 ? -0.764 -5.336 -11.577 1.00 95.44 221 LEU A CA 1
ATOM 1681 C C . LEU A 1 221 ? -1.810 -4.783 -12.563 1.00 95.44 221 LEU A C 1
ATOM 1683 O O . LEU A 1 221 ? -2.886 -5.362 -12.722 1.00 95.44 221 LEU A O 1
ATOM 1687 N N . ARG A 1 222 ? -1.489 -3.689 -13.265 1.00 93.62 222 ARG A N 1
ATOM 1688 C CA . ARG A 1 222 ? -2.381 -3.046 -14.245 1.00 93.62 222 ARG A CA 1
ATOM 1689 C C . ARG A 1 222 ? -2.599 -3.867 -15.513 1.00 93.62 222 ARG A C 1
ATOM 1691 O O . ARG A 1 222 ? -3.580 -3.610 -16.215 1.00 93.62 222 ARG A O 1
ATOM 1698 N N . THR A 1 223 ? -1.734 -4.831 -15.822 1.00 92.06 223 THR A N 1
ATOM 1699 C CA . THR A 1 223 ? -1.889 -5.705 -16.996 1.00 92.06 223 THR A CA 1
ATOM 1700 C C . THR A 1 223 ? -2.643 -6.998 -16.680 1.00 92.06 223 THR A C 1
ATOM 1702 O O . THR A 1 223 ? -3.205 -7.600 -17.597 1.00 92.06 223 THR A O 1
ATOM 1705 N N . VAL A 1 224 ? -2.757 -7.388 -15.403 1.00 91.50 224 VAL A N 1
ATOM 1706 C CA . VAL A 1 224 ? -3.459 -8.617 -14.993 1.00 91.50 224 VAL A CA 1
ATOM 1707 C C . VAL A 1 224 ? -4.961 -8.547 -15.316 1.00 91.50 224 VAL A C 1
ATOM 1709 O O . VAL A 1 224 ? -5.615 -7.530 -15.049 1.00 91.50 224 VAL A O 1
ATOM 1712 N N . PRO A 1 225 ? -5.561 -9.604 -15.900 1.00 87.50 225 PRO A N 1
ATOM 1713 C CA . PRO A 1 225 ? -7.009 -9.677 -16.083 1.00 87.50 225 PRO A CA 1
ATOM 1714 C C . PRO A 1 225 ? -7.742 -9.633 -14.735 1.00 87.50 225 PRO A C 1
ATOM 1716 O O . PRO A 1 225 ? -7.289 -10.209 -13.751 1.00 87.50 225 PRO A O 1
ATOM 1719 N N . LEU A 1 226 ? -8.892 -8.955 -14.694 1.00 85.94 226 LEU A N 1
ATOM 1720 C CA . LEU A 1 226 ? -9.765 -9.010 -13.521 1.00 85.94 226 LEU A CA 1
ATOM 1721 C C . LEU A 1 226 ? -10.201 -10.457 -13.289 1.00 85.94 226 LEU A C 1
ATOM 1723 O O . LEU A 1 226 ? -10.576 -11.144 -14.244 1.00 85.94 226 LEU A O 1
ATOM 1727 N N . ALA A 1 227 ? -10.145 -10.905 -12.035 1.00 82.88 227 ALA A N 1
ATOM 1728 C CA . ALA A 1 227 ? -10.715 -12.190 -11.668 1.00 82.88 227 ALA A CA 1
ATOM 1729 C C . ALA A 1 227 ? -12.221 -12.181 -11.993 1.00 82.88 227 ALA A C 1
ATOM 1731 O O . ALA A 1 227 ? -12.874 -11.146 -11.805 1.00 82.88 227 ALA A O 1
ATOM 1732 N N . PRO A 1 228 ? -12.782 -13.291 -12.502 1.00 71.25 228 PRO A N 1
ATOM 1733 C CA . PRO A 1 228 ? -14.223 -13.393 -12.674 1.00 71.25 228 PRO A CA 1
ATOM 1734 C C . PRO A 1 228 ? -14.907 -13.186 -11.319 1.00 71.25 228 PRO A C 1
ATOM 1736 O O . PRO A 1 228 ? -14.399 -13.635 -10.287 1.00 71.25 228 PRO A O 1
ATOM 1739 N N . ALA A 1 229 ? -16.038 -12.478 -11.326 1.00 64.06 229 ALA A N 1
ATOM 1740 C CA . ALA A 1 229 ? -16.883 -12.400 -10.143 1.00 64.06 229 ALA A CA 1
ATOM 1741 C C . ALA A 1 229 ? -17.292 -13.831 -9.734 1.00 64.06 229 ALA A C 1
ATOM 1743 O O . ALA A 1 229 ? -17.576 -14.633 -10.632 1.00 64.06 229 ALA A O 1
ATOM 1744 N N . PRO A 1 230 ? -17.241 -14.163 -8.431 1.00 57.69 230 PRO A N 1
ATOM 1745 C CA . PRO A 1 230 ? -17.672 -15.466 -7.937 1.00 57.69 230 PRO A CA 1
ATOM 1746 C C . PRO A 1 230 ? -19.157 -15.725 -8.210 1.00 57.69 230 PRO A C 1
ATOM 1748 O O . PRO A 1 230 ? -19.932 -14.741 -8.277 1.00 57.69 230 PRO A O 1
#